Protein AF-Q5C6K2-F1 (afdb_monomer)

Radius of gyration: 23.29 Å; Cα contacts (8 Å, |Δi|>4): 365; chains: 1; bounding box: 68×38×74 Å

Nearest PDB structures (foldseek):
  4k17-assembly1_A  TM=5.314E-01  e=1.870E-02  Mus musculus
  5umr-assembly1_A  TM=5.131E-01  e=3.426E-01  Homo sapiens
  2roz-assembly1_B  TM=4.318E-01  e=4.366E-01  Mus musculus
  2ysz-assembly1_A  TM=3.540E-01  e=9.597E-01  Mus musculus
  6h16-assembly1_A  TM=3.133E-01  e=2.688E+00  Homo sapiens

Foldseek 3Di:
DPPPPVVVVPPPPDPDPPDPPPQDFAQDPDPQGRFTDGPVQCAGLAPRDRPDPPDDDDDDDDDDDDDDDDDDDDDPPPDDDPDALKAFFAWSWKDQQQQDIWGFRPGTWIDHLFWTWTWTAAPNDTFIDIQGLVQFQEWEADQVQQKIKGQGDPVVLVVVCVRRVGDSVCSVVGRITMIGTDDDPDPNRRDALVSCVSSQVSNVVNHYYHHHDHPVNVQVSCVSSVHDHRPPDD

Organism: Schistosoma japonicum (NCBI:txid6182)

Sequence (234 aa):
MMLREVQDALRRKSPNIHEEKNKRFWKCPQPNCHGFACPTDFRCTMCSKIIDFSDTSHKSSTKTDTITSSSNGTPSVKRSKIINNTHLVPLNIFSIGRSGIFDGRAEDCCITSSSISCKVKVEGVWTSVIIQSNNMEVLVFCETLQVVFVKPSSSFKSQLSESLKIKEFILPSIKWLILVFRESSTSDLYLTVNDLEGLASKVRENGSCDMHCSAEKAREILSSCGLRLPRAES

Structure (mmCIF, N/CA/C/O backbone):
data_AF-Q5C6K2-F1
#
_entry.id   AF-Q5C6K2-F1
#
loop_
_atom_site.group_PDB
_atom_site.id
_atom_site.type_symbol
_atom_site.label_atom_id
_atom_site.label_alt_id
_atom_site.label_comp_id
_atom_site.label_asym_id
_atom_site.label_entity_id
_atom_site.label_seq_id
_atom_site.pdbx_PDB_ins_code
_atom_site.Cartn_x
_atom_site.Cartn_y
_atom_site.Cartn_z
_atom_site.occupancy
_atom_site.B_iso_or_equiv
_atom_site.auth_seq_id
_atom_site.auth_comp_id
_atom_site.auth_asym_id
_atom_site.auth_atom_id
_atom_site.pdbx_PDB_model_num
ATOM 1 N N . MET A 1 1 ? -50.800 2.504 36.105 1.00 48.50 1 MET A N 1
ATOM 2 C CA . MET A 1 1 ? -50.304 3.118 34.855 1.00 48.50 1 MET A CA 1
ATOM 3 C C . MET A 1 1 ? -48.907 2.567 34.549 1.00 48.50 1 MET A C 1
ATOM 5 O O . MET A 1 1 ? -47.960 3.286 34.767 1.00 48.50 1 MET A O 1
ATOM 9 N N . MET A 1 2 ? -48.761 1.291 34.150 1.00 44.44 2 MET A N 1
ATOM 10 C CA . MET A 1 2 ? -47.475 0.690 33.694 1.00 44.44 2 MET A CA 1
ATOM 11 C C . MET A 1 2 ? -47.685 -0.629 32.901 1.00 44.44 2 MET A C 1
ATOM 13 O O . MET A 1 2 ? -46.860 -1.530 32.948 1.00 44.44 2 MET A O 1
ATOM 17 N N . LEU A 1 3 ? -48.815 -0.807 32.201 1.00 43.88 3 LEU A N 1
ATOM 18 C CA . LEU A 1 3 ? -49.070 -2.041 31.422 1.00 43.88 3 LEU A CA 1
ATOM 19 C C . LEU A 1 3 ? -49.612 -1.790 30.005 1.00 43.88 3 LEU A C 1
ATOM 21 O O . LEU A 1 3 ? -50.036 -2.724 29.335 1.00 43.88 3 LEU A O 1
ATOM 25 N N . ARG A 1 4 ? -49.583 -0.540 29.520 1.00 40.03 4 ARG A N 1
ATOM 26 C CA . ARG A 1 4 ? -49.998 -0.195 28.146 1.00 40.03 4 ARG A CA 1
ATOM 27 C C . ARG A 1 4 ? -48.845 0.111 27.188 1.00 40.03 4 ARG A C 1
ATOM 29 O O . ARG A 1 4 ? -49.070 0.114 25.989 1.00 40.03 4 ARG A O 1
ATOM 36 N N . GLU A 1 5 ? -47.620 0.279 27.680 1.00 44.19 5 GLU A N 1
ATOM 37 C CA . GLU A 1 5 ? -46.466 0.650 26.838 1.00 44.19 5 GLU A CA 1
ATOM 38 C C . GLU A 1 5 ? -45.675 -0.557 26.302 1.00 44.19 5 GLU A C 1
ATOM 40 O O . GLU A 1 5 ? -44.848 -0.407 25.410 1.00 44.19 5 GLU A O 1
ATOM 45 N N . VAL A 1 6 ? -45.966 -1.778 26.771 1.00 43.91 6 VAL A N 1
ATOM 46 C CA . VAL A 1 6 ? -45.268 -3.001 26.321 1.00 43.91 6 VAL A CA 1
ATOM 47 C C . VAL A 1 6 ? -45.979 -3.685 25.139 1.00 43.91 6 VAL A C 1
ATOM 49 O O . VAL A 1 6 ? -45.363 -4.449 24.401 1.00 43.91 6 VAL A O 1
ATOM 52 N N . GLN A 1 7 ? -47.260 -3.385 24.888 1.00 37.19 7 GLN A N 1
ATOM 53 C CA . GLN A 1 7 ? -48.016 -4.019 23.795 1.00 37.19 7 GLN A CA 1
ATOM 54 C C . GLN A 1 7 ? -47.922 -3.293 22.441 1.00 37.19 7 GLN A C 1
ATOM 56 O O . GLN A 1 7 ? -48.164 -3.926 21.412 1.00 37.19 7 GLN A O 1
ATOM 61 N N . ASP A 1 8 ? -47.481 -2.032 22.404 1.00 36.00 8 ASP A N 1
ATOM 62 C CA . ASP A 1 8 ? -47.274 -1.300 21.141 1.00 36.00 8 ASP A CA 1
ATOM 63 C C . ASP A 1 8 ? -45.909 -1.570 20.483 1.00 36.00 8 ASP A C 1
ATOM 65 O O . ASP A 1 8 ? -45.743 -1.347 19.281 1.00 36.00 8 ASP A O 1
ATOM 69 N N . ALA A 1 9 ? -44.951 -2.147 21.218 1.00 39.12 9 ALA A N 1
ATOM 70 C CA . ALA A 1 9 ? -43.660 -2.563 20.663 1.00 39.12 9 ALA A CA 1
ATOM 71 C C . ALA A 1 9 ? -43.734 -3.880 19.861 1.00 39.12 9 ALA A C 1
ATOM 73 O O . ALA A 1 9 ? -42.861 -4.145 19.039 1.00 39.12 9 ALA A O 1
ATOM 74 N N . LEU A 1 10 ? -44.789 -4.686 20.047 1.00 37.28 10 LEU A N 1
ATOM 75 C CA . LEU A 1 10 ? -44.961 -5.992 19.386 1.00 37.28 10 LEU A CA 1
ATOM 76 C C . LEU A 1 10 ? -45.938 -5.971 18.196 1.00 37.28 10 LEU A C 1
ATOM 78 O O . LEU A 1 10 ? -46.080 -6.977 17.504 1.00 37.28 10 LEU A O 1
ATOM 82 N N . ARG A 1 11 ? -46.606 -4.839 17.923 1.00 35.31 11 ARG A N 1
ATOM 83 C CA . ARG A 1 11 ? -47.543 -4.691 16.788 1.00 35.31 11 ARG A CA 1
ATOM 84 C C . ARG A 1 11 ? -47.005 -3.898 15.600 1.00 35.31 11 ARG A C 1
ATOM 86 O O . ARG A 1 11 ? -47.671 -3.842 14.564 1.00 35.31 11 ARG A O 1
ATOM 93 N N . ARG A 1 12 ? -45.793 -3.345 15.676 1.00 36.19 12 ARG A N 1
ATOM 94 C CA . ARG A 1 12 ? -45.112 -2.845 14.477 1.00 36.19 12 ARG A CA 1
ATOM 95 C C . ARG A 1 12 ? -44.500 -4.030 13.748 1.00 36.19 12 ARG A C 1
ATOM 97 O O . ARG A 1 12 ? -43.421 -4.496 14.093 1.00 36.19 12 ARG A O 1
ATOM 104 N N . LYS A 1 13 ? -45.256 -4.520 12.760 1.00 34.97 13 LYS A N 1
ATOM 105 C CA . LYS A 1 13 ? -44.784 -5.388 11.678 1.00 34.97 13 LYS A CA 1
ATOM 106 C C . LYS A 1 13 ? -43.327 -5.056 11.364 1.00 34.97 13 LYS A C 1
ATOM 108 O O . LYS A 1 13 ? -43.019 -3.934 10.967 1.00 34.97 13 LYS A O 1
ATOM 113 N N . SER A 1 14 ? -42.475 -6.050 11.566 1.00 33.06 14 SER A N 1
ATOM 114 C CA . SER A 1 14 ? -41.116 -6.131 11.054 1.00 33.06 14 SER A CA 1
ATOM 115 C C . SER A 1 14 ? -41.015 -5.466 9.677 1.00 33.06 14 SER A C 1
ATOM 117 O O . SER A 1 14 ? -41.665 -5.948 8.740 1.00 33.06 14 SER A O 1
ATOM 119 N N . PRO A 1 15 ? -40.218 -4.392 9.513 1.00 31.25 15 PRO A N 1
ATOM 120 C CA . PRO A 1 15 ? -39.744 -4.039 8.193 1.00 31.25 15 PRO A CA 1
ATOM 121 C C . PRO A 1 15 ? -38.912 -5.227 7.732 1.00 31.25 15 PRO A C 1
ATOM 123 O O . PRO A 1 15 ? -38.018 -5.696 8.438 1.00 31.25 15 PRO A O 1
ATOM 126 N N . ASN A 1 16 ? -39.316 -5.770 6.593 1.00 29.84 16 ASN A N 1
ATOM 127 C CA . ASN A 1 16 ? -38.671 -6.878 5.925 1.00 29.84 16 ASN A CA 1
ATOM 128 C C . ASN A 1 16 ? -37.144 -6.799 6.015 1.00 29.84 16 ASN A C 1
ATOM 130 O O . ASN A 1 16 ? -36.529 -5.767 5.751 1.00 29.84 16 ASN A O 1
ATOM 134 N N . ILE A 1 17 ? -36.563 -7.959 6.291 1.00 35.84 17 ILE A N 1
ATOM 135 C CA . ILE A 1 17 ? -35.198 -8.352 5.960 1.00 35.84 17 ILE A CA 1
ATOM 136 C C . ILE A 1 17 ? -35.011 -8.121 4.450 1.00 35.84 17 ILE A C 1
ATOM 138 O O . ILE A 1 17 ? -35.206 -9.049 3.681 1.00 35.84 17 ILE A O 1
ATOM 142 N N . HIS A 1 18 ? -34.771 -6.885 3.989 1.00 33.94 18 HIS A N 1
ATOM 143 C CA . HIS A 1 18 ? -34.485 -6.587 2.576 1.00 33.94 18 HIS A CA 1
ATOM 144 C C . HIS A 1 18 ? -33.954 -5.169 2.262 1.00 33.94 18 HIS A C 1
ATOM 146 O O . HIS A 1 18 ? -33.985 -4.776 1.099 1.00 33.94 18 HIS A O 1
ATOM 152 N N . GLU A 1 19 ? -33.399 -4.411 3.216 1.00 30.02 19 GLU A N 1
ATOM 153 C CA . GLU A 1 19 ? -32.890 -3.045 2.942 1.00 30.02 19 GLU A CA 1
ATOM 154 C C . GLU A 1 19 ? -31.367 -2.853 3.057 1.00 30.02 19 GLU A C 1
ATOM 156 O O . GLU A 1 19 ? -30.870 -1.733 3.031 1.00 30.02 19 GLU A O 1
ATOM 161 N N . GLU A 1 20 ? -30.586 -3.936 3.062 1.00 30.47 20 GLU A N 1
ATOM 162 C CA . GLU A 1 20 ? -29.110 -3.872 3.055 1.00 30.47 20 GLU A CA 1
ATOM 163 C C . GLU A 1 20 ? -28.487 -4.094 1.656 1.00 30.47 20 GLU A C 1
ATOM 165 O O . GLU A 1 20 ? -27.301 -4.386 1.520 1.00 30.47 20 GLU A O 1
ATOM 170 N N . LYS A 1 21 ? -29.279 -3.972 0.576 1.00 34.28 21 LYS A N 1
ATOM 171 C CA . LYS A 1 21 ? -28.858 -4.318 -0.802 1.00 34.28 21 LYS A CA 1
ATOM 172 C C . LYS A 1 21 ? -28.504 -3.153 -1.737 1.00 34.28 21 LYS A C 1
ATOM 174 O O . LYS A 1 21 ? -28.166 -3.414 -2.887 1.00 34.28 21 LYS A O 1
ATOM 179 N N . ASN A 1 22 ? -28.540 -1.890 -1.308 1.00 38.50 22 ASN A N 1
ATOM 180 C CA . ASN A 1 22 ? -28.445 -0.754 -2.247 1.00 38.50 22 ASN A CA 1
ATOM 181 C C . ASN A 1 22 ? -27.250 0.202 -2.067 1.00 38.50 22 ASN A C 1
ATOM 183 O O . ASN A 1 22 ? -27.300 1.333 -2.542 1.00 38.50 22 ASN A O 1
ATOM 187 N N . LYS A 1 23 ? -26.110 -0.248 -1.526 1.00 45.28 23 LYS A N 1
ATOM 188 C CA . LYS A 1 23 ? -24.823 0.345 -1.945 1.00 45.28 23 LYS A CA 1
ATOM 189 C C . LYS A 1 23 ? -24.436 -0.318 -3.269 1.00 45.28 23 LYS A C 1
ATOM 191 O O . LYS A 1 23 ? -23.706 -1.303 -3.275 1.00 45.28 23 LYS A O 1
ATOM 196 N N . ARG A 1 24 ? -25.023 0.144 -4.383 1.00 55.97 24 ARG A N 1
ATOM 197 C CA . ARG A 1 24 ? -24.775 -0.410 -5.728 1.00 55.97 24 ARG A CA 1
ATOM 198 C C . ARG A 1 24 ? -23.335 -0.113 -6.149 1.00 55.97 24 ARG A C 1
ATOM 200 O O . ARG A 1 24 ? -23.060 0.888 -6.798 1.00 55.97 24 ARG A O 1
ATOM 207 N N . PHE A 1 25 ? -22.410 -0.971 -5.743 1.00 57.44 25 PHE A N 1
ATOM 208 C CA . PHE A 1 25 ? -21.120 -1.088 -6.403 1.00 57.44 25 PHE A CA 1
ATOM 209 C C . PHE A 1 25 ? -21.364 -1.768 -7.746 1.00 57.44 25 PHE A C 1
ATOM 211 O O . PHE A 1 25 ? -21.931 -2.860 -7.807 1.00 57.44 25 PHE A O 1
ATOM 218 N N . TRP A 1 26 ? -20.974 -1.106 -8.827 1.00 61.97 26 TRP A N 1
ATOM 219 C CA . TRP A 1 26 ? -21.205 -1.611 -10.173 1.00 61.97 26 TRP A CA 1
ATOM 220 C C . TRP A 1 26 ? -19.983 -2.372 -10.636 1.00 61.97 26 TRP A C 1
ATOM 222 O O . TRP A 1 26 ? -18.908 -1.791 -10.737 1.00 61.97 26 TRP A O 1
ATOM 232 N N . LYS A 1 27 ? -20.122 -3.666 -10.918 1.00 67.06 27 LYS A N 1
ATOM 233 C CA . LYS A 1 27 ? -19.023 -4.443 -11.495 1.00 67.06 27 LYS A CA 1
ATOM 234 C C . LYS A 1 27 ? -18.651 -3.856 -12.859 1.00 67.06 27 LYS A C 1
ATOM 236 O O . LYS A 1 27 ? -19.531 -3.532 -13.653 1.00 67.06 27 LYS A O 1
ATOM 241 N N . CYS A 1 28 ? -17.356 -3.725 -13.128 1.00 71.94 28 CYS A N 1
ATOM 242 C CA . CYS A 1 28 ? -16.884 -3.251 -14.419 1.00 71.94 28 CYS A CA 1
ATOM 243 C C . CYS A 1 28 ? -17.344 -4.208 -15.535 1.00 71.94 28 CYS A C 1
ATOM 245 O O . CYS A 1 28 ? -17.094 -5.409 -15.427 1.00 71.94 28 CYS A O 1
ATOM 247 N N . PRO A 1 29 ? -17.990 -3.706 -16.604 1.00 62.72 29 PRO A N 1
ATOM 248 C CA . PRO A 1 29 ? -18.491 -4.542 -17.696 1.00 62.72 29 PRO A CA 1
ATOM 249 C C . PRO A 1 29 ? -17.387 -5.000 -18.660 1.00 62.72 29 PRO A C 1
ATOM 251 O O . PRO A 1 29 ? -17.647 -5.772 -19.577 1.00 62.72 29 PRO A O 1
ATOM 254 N N . GLN A 1 30 ? -16.156 -4.513 -18.489 1.00 66.81 30 GLN A N 1
ATOM 255 C CA . GLN A 1 30 ? -15.050 -4.847 -19.377 1.00 66.81 30 GLN A CA 1
ATOM 256 C C . GLN A 1 30 ? -14.629 -6.313 -19.190 1.00 66.81 30 GLN A C 1
ATOM 258 O O . GLN A 1 30 ? -14.460 -6.752 -18.045 1.00 66.81 30 GLN A O 1
ATOM 263 N N . PRO A 1 31 ? -14.412 -7.069 -20.282 1.00 48.91 31 PRO A N 1
ATOM 264 C CA . PRO A 1 31 ? -13.925 -8.439 -20.189 1.00 48.91 31 PRO A CA 1
ATOM 265 C C . PRO A 1 31 ? -12.596 -8.465 -19.425 1.00 48.91 31 PRO A C 1
ATOM 267 O O . PRO A 1 31 ? -11.749 -7.593 -19.595 1.00 48.91 31 PRO A O 1
ATOM 270 N N . ASN A 1 32 ? -12.442 -9.443 -18.530 1.00 57.38 32 ASN A N 1
ATOM 271 C CA . ASN A 1 32 ? -11.284 -9.610 -17.638 1.00 57.38 32 ASN A CA 1
ATOM 272 C C . ASN A 1 32 ? -11.045 -8.481 -16.610 1.00 57.38 32 ASN A C 1
ATOM 274 O O . ASN A 1 32 ? -10.075 -8.546 -15.849 1.00 57.38 32 ASN A O 1
ATOM 278 N N . CYS A 1 33 ? -11.945 -7.498 -16.495 1.00 50.41 33 CYS A N 1
ATOM 279 C CA . CYS A 1 33 ? -11.884 -6.479 -15.454 1.00 50.41 33 CYS A CA 1
ATOM 280 C C . CYS A 1 33 ? -12.723 -6.879 -14.233 1.00 50.41 33 CYS A C 1
ATOM 282 O O . CYS A 1 33 ? -13.922 -7.131 -14.325 1.00 50.41 33 CYS A O 1
ATOM 284 N N . HIS A 1 34 ? -12.086 -6.901 -13.062 1.00 69.56 34 HIS A N 1
ATOM 285 C CA . HIS A 1 34 ? -12.744 -7.205 -11.784 1.00 69.56 34 HIS A CA 1
ATOM 286 C C . HIS A 1 34 ? -12.940 -5.961 -10.911 1.00 69.56 34 HIS A C 1
ATOM 288 O O . HIS A 1 34 ? -13.290 -6.076 -9.738 1.00 69.56 34 HIS A O 1
ATOM 294 N N . GLY A 1 35 ? -12.695 -4.775 -11.473 1.00 66.75 35 GLY A N 1
ATOM 295 C CA . GLY A 1 35 ? -12.940 -3.525 -10.773 1.00 66.75 35 GLY A CA 1
ATOM 296 C C . GLY A 1 35 ? -14.426 -3.251 -10.603 1.00 66.75 35 GLY A C 1
ATOM 297 O O . GLY A 1 35 ? -15.289 -3.901 -11.199 1.00 66.75 35 GLY A O 1
ATOM 298 N N . PHE A 1 36 ? -14.719 -2.263 -9.778 1.00 71.56 36 PHE A N 1
ATOM 299 C CA . PHE A 1 36 ? -16.070 -1.801 -9.518 1.00 71.56 36 PHE A CA 1
ATOM 300 C C . PHE A 1 36 ? -16.104 -0.281 -9.642 1.00 71.56 36 PHE A C 1
ATOM 302 O O . PHE A 1 36 ? -15.083 0.373 -9.460 1.00 71.56 36 PHE A O 1
ATOM 309 N N . ALA A 1 37 ? -17.250 0.294 -9.975 1.00 68.25 37 ALA A N 1
ATOM 310 C CA . ALA A 1 37 ? -17.465 1.726 -9.855 1.00 68.25 37 ALA A CA 1
ATOM 311 C C . ALA A 1 37 ? -18.327 2.015 -8.633 1.00 68.25 37 ALA A C 1
ATOM 313 O O . ALA A 1 37 ? -19.330 1.338 -8.373 1.00 68.25 37 ALA A O 1
ATOM 314 N N . CYS A 1 38 ? -17.937 3.056 -7.905 1.00 59.81 38 CYS A N 1
ATOM 315 C CA . CYS A 1 38 ? -18.810 3.685 -6.931 1.00 59.81 38 CYS A CA 1
ATOM 316 C C . CYS A 1 38 ? -19.846 4.566 -7.655 1.00 59.81 38 CYS A C 1
ATOM 318 O O . CYS A 1 38 ? -19.506 5.178 -8.673 1.00 59.81 38 CYS A O 1
ATOM 320 N N . PRO A 1 39 ? -21.071 4.703 -7.110 1.00 51.69 39 PRO A N 1
ATOM 321 C CA . PRO A 1 39 ? -22.139 5.523 -7.695 1.00 51.69 39 PRO A CA 1
ATOM 322 C C . PRO A 1 39 ? -21.762 6.983 -7.975 1.00 51.69 39 PRO A C 1
ATOM 324 O O . PRO A 1 39 ? -22.421 7.643 -8.763 1.00 51.69 39 PRO A O 1
ATOM 327 N N . THR A 1 40 ? -20.731 7.501 -7.308 1.00 55.00 40 THR A N 1
ATOM 328 C CA . THR A 1 40 ? -20.321 8.906 -7.394 1.00 55.00 40 THR A CA 1
ATOM 329 C C . THR A 1 40 ? -19.391 9.216 -8.559 1.00 55.00 40 THR A C 1
ATOM 331 O O . THR A 1 40 ? -19.281 10.378 -8.921 1.00 55.00 40 THR A O 1
ATOM 334 N N . ASP A 1 41 ? -18.690 8.217 -9.100 1.00 58.62 41 ASP A N 1
ATOM 335 C CA . ASP A 1 41 ? -17.559 8.461 -10.010 1.00 58.62 41 ASP A CA 1
ATOM 336 C C . ASP A 1 41 ? -17.725 7.754 -11.361 1.00 58.62 41 ASP A C 1
ATOM 338 O O . ASP A 1 41 ? -17.023 8.085 -12.312 1.00 58.62 41 ASP A O 1
ATOM 342 N N . PHE A 1 42 ? -18.625 6.759 -11.443 1.00 64.56 42 PHE A N 1
ATOM 343 C CA . PHE A 1 42 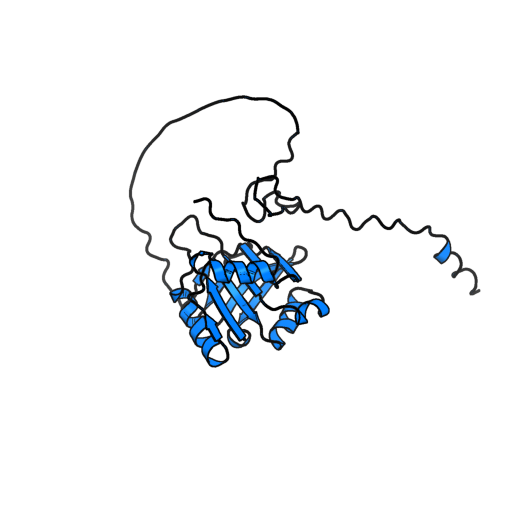? -18.898 5.889 -12.603 1.00 64.56 42 PHE A CA 1
ATOM 344 C C . PHE A 1 42 ? -17.660 5.286 -13.291 1.00 64.56 42 PHE A C 1
ATOM 346 O O . PHE A 1 42 ? -17.796 4.532 -14.241 1.00 64.56 42 PHE A O 1
ATOM 353 N N . ARG A 1 43 ? -16.446 5.535 -12.804 1.00 70.38 43 ARG A N 1
ATOM 354 C CA . ARG A 1 43 ? -15.197 4.987 -13.312 1.00 70.38 43 ARG A CA 1
ATOM 355 C C . ARG A 1 43 ? -14.848 3.734 -12.542 1.00 70.38 43 ARG A C 1
ATOM 357 O O . ARG A 1 43 ? -14.911 3.688 -11.314 1.00 70.38 43 ARG A O 1
ATOM 364 N N . CYS A 1 44 ? -14.455 2.714 -13.286 1.00 74.31 44 CYS A N 1
ATOM 365 C CA . CYS A 1 44 ? -13.912 1.501 -12.713 1.00 74.31 44 CYS A CA 1
ATOM 366 C C . CYS A 1 44 ? -12.663 1.823 -11.879 1.00 74.31 44 CYS A C 1
ATOM 368 O O . CYS A 1 44 ? -11.723 2.429 -12.388 1.00 74.31 44 CYS A O 1
ATOM 370 N N . THR A 1 45 ? -12.618 1.346 -10.635 1.00 68.38 45 THR A N 1
ATOM 371 C CA . THR A 1 45 ? -11.470 1.483 -9.719 1.00 68.38 45 THR A CA 1
ATOM 372 C C . THR A 1 45 ? -10.169 0.878 -10.246 1.00 68.38 45 THR A C 1
ATOM 374 O O . THR A 1 45 ? -9.099 1.188 -9.734 1.00 68.38 45 THR A O 1
ATOM 377 N N . MET A 1 46 ? -10.252 0.015 -11.262 1.00 66.38 46 MET A N 1
ATOM 378 C CA . MET A 1 46 ? -9.111 -0.749 -11.769 1.00 66.38 46 MET A CA 1
ATOM 379 C C . MET A 1 46 ? -8.654 -0.306 -13.156 1.00 66.38 46 MET A C 1
ATOM 381 O O . MET A 1 46 ? -7.460 -0.165 -13.376 1.00 66.38 46 MET A O 1
ATOM 385 N N . CYS A 1 47 ? -9.576 -0.094 -14.099 1.00 66.44 47 CYS A N 1
ATOM 386 C CA . CYS A 1 47 ? -9.221 0.297 -15.469 1.00 66.44 47 CYS A CA 1
ATOM 387 C C . CYS A 1 47 ? -9.527 1.763 -15.788 1.00 66.44 47 CYS A C 1
ATOM 389 O O . CYS A 1 47 ? -9.324 2.187 -16.921 1.00 66.44 47 CYS A O 1
ATOM 391 N N . SER A 1 48 ? -10.071 2.525 -14.832 1.00 62.62 48 SER A N 1
ATOM 392 C CA . SER A 1 48 ? -10.436 3.944 -14.971 1.00 62.62 48 SER A CA 1
ATOM 393 C C . SER A 1 48 ? -11.427 4.271 -16.102 1.00 62.62 48 SER A C 1
ATOM 395 O O . SER A 1 48 ? -11.776 5.442 -16.294 1.00 62.62 48 SER A O 1
ATOM 397 N N . LYS A 1 49 ? -11.921 3.251 -16.821 1.00 69.50 49 LYS A N 1
ATOM 398 C CA . LYS A 1 49 ? -12.959 3.375 -17.845 1.00 69.50 49 LYS A CA 1
ATOM 399 C C . LYS A 1 49 ? -14.286 3.727 -17.185 1.00 69.50 49 LYS A C 1
ATOM 401 O O . LYS A 1 49 ? -14.631 3.174 -16.136 1.00 69.50 49 LYS A O 1
ATOM 406 N N . ILE A 1 50 ? -15.010 4.646 -17.813 1.00 72.06 50 ILE A N 1
ATOM 407 C CA . ILE A 1 50 ? -16.362 5.028 -17.412 1.00 72.06 50 ILE A CA 1
ATOM 408 C C . ILE A 1 50 ? -17.289 3.842 -17.705 1.00 72.06 50 ILE A C 1
ATOM 410 O O . ILE A 1 50 ? -17.242 3.250 -18.782 1.00 72.06 50 ILE A O 1
ATOM 414 N N . ILE A 1 51 ? -18.085 3.462 -16.714 1.00 69.44 51 ILE A N 1
ATOM 415 C CA . ILE A 1 51 ? -19.177 2.507 -16.828 1.00 69.44 51 ILE A CA 1
ATOM 416 C C . ILE A 1 51 ? -20.378 3.310 -17.312 1.00 69.44 51 ILE A C 1
ATOM 418 O O . ILE A 1 51 ? -21.062 3.958 -16.521 1.00 69.44 51 ILE A O 1
ATOM 422 N N . ASP A 1 52 ? -20.565 3.318 -18.628 1.00 59.16 52 ASP A N 1
ATOM 423 C CA . ASP A 1 52 ? -21.713 3.949 -19.263 1.00 59.16 52 ASP A CA 1
ATOM 424 C C . ASP A 1 52 ? -22.930 3.018 -19.149 1.00 59.16 52 ASP A C 1
ATOM 426 O O . ASP A 1 52 ? -22.835 1.823 -19.437 1.00 59.16 52 ASP A O 1
ATOM 430 N N . PHE A 1 53 ? -24.054 3.554 -18.672 1.00 55.47 53 PHE A N 1
ATOM 431 C CA . PHE A 1 53 ? -25.319 2.821 -18.521 1.00 55.47 53 PHE A CA 1
ATOM 432 C C . PHE A 1 53 ? -26.319 3.150 -19.633 1.00 55.47 53 PHE A C 1
ATOM 434 O O . PHE A 1 53 ? -27.500 2.824 -19.516 1.00 55.47 53 PHE A O 1
ATOM 441 N N . SER A 1 54 ? -25.860 3.771 -20.717 1.00 40.09 54 SER A N 1
ATOM 442 C CA . SER A 1 54 ? -26.666 3.974 -21.913 1.00 40.09 54 SER A CA 1
ATOM 443 C C . SER A 1 54 ? -26.801 2.668 -22.715 1.00 40.09 54 SER A C 1
ATOM 445 O O . SER A 1 54 ? -25.940 2.265 -23.487 1.00 40.09 54 SER A O 1
ATOM 447 N N . ASP A 1 55 ? -27.924 2.002 -22.456 1.00 34.72 55 ASP A N 1
ATOM 448 C CA . ASP A 1 55 ? -28.694 1.126 -23.335 1.00 34.72 55 ASP A CA 1
ATOM 449 C C . ASP A 1 55 ? -28.023 -0.076 -24.022 1.00 34.72 55 ASP A C 1
ATOM 451 O O . ASP A 1 55 ? -27.329 -0.014 -25.035 1.00 34.72 55 ASP A O 1
ATOM 455 N N . THR A 1 56 ? -28.504 -1.241 -23.588 1.00 36.72 56 THR A N 1
ATOM 456 C CA . THR A 1 56 ? -29.039 -2.268 -24.483 1.00 36.72 56 THR A CA 1
ATOM 457 C C . THR A 1 56 ? -29.884 -1.656 -25.611 1.00 36.72 56 THR A C 1
ATOM 459 O O . THR A 1 56 ? -31.104 -1.578 -25.506 1.00 36.72 56 THR A O 1
ATOM 462 N N . SER A 1 57 ? -29.272 -1.259 -26.722 1.00 29.61 57 SER A N 1
ATOM 463 C CA . SER A 1 57 ? -29.933 -1.270 -28.027 1.00 29.61 57 SER A CA 1
ATOM 464 C C . SER A 1 57 ? -28.904 -1.275 -29.154 1.00 29.61 57 SER A C 1
ATOM 466 O O . SER A 1 57 ? -27.940 -0.517 -29.184 1.00 29.61 57 SER A O 1
ATOM 468 N N . HIS A 1 58 ? -29.107 -2.194 -30.091 1.00 32.72 58 HIS A N 1
ATOM 469 C CA . HIS A 1 58 ? -28.415 -2.230 -31.367 1.00 32.72 58 HIS A CA 1
ATOM 470 C C . HIS A 1 58 ? -28.450 -0.861 -32.063 1.00 32.72 58 HIS A C 1
ATOM 472 O O . HIS A 1 58 ? -29.540 -0.349 -32.316 1.00 32.72 58 HIS A O 1
ATOM 478 N N . LYS A 1 59 ? -27.290 -0.364 -32.511 1.00 29.22 59 LYS A N 1
ATOM 479 C CA . LYS A 1 59 ? -27.040 0.012 -33.917 1.00 29.22 59 LYS A CA 1
ATOM 480 C C . LYS A 1 59 ? -25.598 0.476 -34.141 1.00 29.22 59 LYS A C 1
ATOM 482 O O . LYS A 1 59 ? -25.043 1.288 -33.416 1.00 29.22 59 LYS A O 1
ATOM 487 N N . SER A 1 60 ? -25.032 -0.066 -35.209 1.00 34.81 60 SER A N 1
ATOM 488 C CA . SER A 1 60 ? -23.839 0.369 -35.927 1.00 34.81 60 SER A CA 1
ATOM 489 C C . SER A 1 60 ? -23.870 1.852 -36.324 1.00 34.81 60 SER A C 1
ATOM 491 O O . SER A 1 60 ? -24.868 2.283 -36.896 1.00 34.81 60 SER A O 1
ATOM 493 N N . SER A 1 61 ? -22.740 2.559 -36.217 1.00 28.67 61 SER A N 1
ATOM 494 C CA . SER A 1 61 ? -22.215 3.355 -37.340 1.00 28.67 61 SER A CA 1
ATOM 495 C C . SER A 1 61 ? -20.755 3.765 -37.124 1.00 28.67 61 SER A C 1
ATOM 497 O O . SER A 1 61 ? -20.411 4.427 -36.150 1.00 28.67 61 SER A O 1
ATOM 499 N N . THR A 1 62 ? -19.932 3.402 -38.099 1.00 34.34 62 THR A N 1
ATOM 500 C CA . THR A 1 62 ? -18.671 4.034 -38.505 1.00 34.34 62 THR A CA 1
ATOM 501 C C . THR A 1 62 ? -18.738 5.562 -38.553 1.00 34.34 62 THR A C 1
ATOM 503 O O . THR A 1 62 ? -19.691 6.098 -39.117 1.00 34.34 62 THR A O 1
ATOM 506 N N . LYS A 1 63 ? -17.658 6.231 -38.125 1.00 30.44 63 LYS A N 1
ATOM 507 C CA . LYS A 1 63 ? -17.040 7.352 -38.857 1.00 30.44 63 LYS A CA 1
ATOM 508 C C . LYS A 1 63 ? -15.610 7.618 -38.362 1.00 30.44 63 LYS A C 1
ATOM 510 O O . LYS A 1 63 ? -15.370 7.826 -37.179 1.00 30.44 63 LYS A O 1
ATOM 515 N N . THR A 1 64 ? -14.697 7.531 -39.320 1.00 32.47 64 THR A N 1
ATOM 516 C CA . THR A 1 64 ? -13.326 8.049 -39.369 1.00 32.47 64 THR A CA 1
ATOM 517 C C . THR A 1 64 ? -13.258 9.544 -39.063 1.00 32.47 64 THR A C 1
ATOM 519 O O . THR A 1 64 ? -14.193 10.257 -39.407 1.00 32.47 64 THR A O 1
ATOM 522 N N . ASP A 1 65 ? -12.131 10.008 -38.512 1.00 25.09 65 ASP A N 1
ATOM 523 C CA . ASP A 1 65 ? -11.296 11.005 -39.197 1.00 25.09 65 ASP A CA 1
ATOM 524 C C . ASP A 1 65 ? -9.861 11.036 -38.650 1.00 25.09 65 ASP A C 1
ATOM 526 O O . ASP A 1 65 ? -9.568 10.664 -37.515 1.00 25.09 65 ASP A O 1
ATOM 530 N N . THR A 1 66 ? -8.962 11.376 -39.565 1.00 26.33 66 THR A N 1
ATOM 531 C CA . THR A 1 66 ? -7.503 11.231 -39.557 1.00 26.33 66 THR A CA 1
ATOM 532 C C . THR A 1 66 ? -6.849 12.624 -39.508 1.00 26.33 66 THR A C 1
ATOM 534 O O . THR A 1 66 ? -7.519 13.609 -39.799 1.00 26.33 66 THR A O 1
ATOM 537 N N . ILE A 1 67 ? -5.520 12.649 -39.300 1.00 27.06 67 ILE A N 1
ATOM 538 C CA . ILE A 1 67 ? -4.512 13.674 -39.692 1.00 27.06 67 ILE A CA 1
ATOM 539 C C . ILE A 1 67 ? -4.075 14.632 -38.561 1.00 27.06 67 ILE A C 1
ATOM 541 O O . ILE A 1 67 ? -4.926 15.137 -37.845 1.00 27.06 67 ILE A O 1
ATOM 545 N N . THR A 1 68 ? -2.823 15.081 -38.361 1.00 25.81 68 THR A N 1
ATOM 546 C CA . THR A 1 68 ? -1.409 14.646 -38.522 1.00 25.81 68 THR A CA 1
ATOM 547 C C . THR A 1 68 ? -0.571 15.803 -37.917 1.00 25.81 68 THR A C 1
ATOM 549 O O . THR A 1 68 ? -0.976 16.958 -38.013 1.00 25.81 68 THR A O 1
ATOM 552 N N . SER A 1 69 ? 0.628 15.498 -37.398 1.00 26.81 69 SER A N 1
ATOM 553 C CA . SER A 1 69 ? 1.857 16.335 -37.353 1.00 26.81 69 SER A CA 1
ATOM 554 C C . SER A 1 69 ? 1.896 17.680 -36.602 1.00 26.81 69 SER A C 1
ATOM 556 O O . SER A 1 69 ? 1.271 18.649 -37.006 1.00 26.81 69 SER A O 1
ATOM 558 N N . SER A 1 70 ? 2.851 17.821 -35.672 1.00 24.53 70 SER A N 1
ATOM 559 C CA . SER A 1 70 ? 4.158 18.467 -35.940 1.00 24.53 70 SER A CA 1
ATOM 560 C C . SER A 1 70 ? 4.829 18.968 -34.654 1.00 24.53 70 SER A C 1
ATOM 562 O O . SER A 1 70 ? 4.193 19.499 -33.754 1.00 24.53 70 SER A O 1
ATOM 564 N N . SER A 1 71 ? 6.147 18.797 -34.622 1.00 31.03 71 SER A N 1
ATOM 565 C CA . SER A 1 71 ? 7.137 19.176 -33.615 1.00 31.03 71 SER A CA 1
ATOM 566 C C . SER A 1 71 ? 7.088 20.628 -33.130 1.00 31.03 71 SER A C 1
ATOM 568 O O . SER A 1 71 ? 6.798 21.524 -33.917 1.00 31.03 71 SER A O 1
ATOM 570 N N . ASN A 1 72 ? 7.570 20.864 -31.904 1.00 27.70 72 ASN A N 1
ATOM 571 C CA . ASN A 1 72 ? 8.721 21.747 -31.666 1.00 27.70 72 ASN A CA 1
ATOM 572 C C . ASN A 1 72 ? 9.294 21.537 -30.258 1.00 27.70 72 ASN A C 1
ATOM 574 O O . ASN A 1 72 ? 8.578 21.577 -29.261 1.00 27.70 72 ASN A O 1
ATOM 578 N N . GLY A 1 73 ? 10.601 21.274 -30.201 1.00 32.09 73 GLY A N 1
ATOM 579 C CA . GLY A 1 73 ? 11.341 21.066 -28.964 1.00 32.09 73 GLY A CA 1
ATOM 580 C C . GLY A 1 73 ? 11.502 22.345 -28.147 1.00 32.09 73 GLY A C 1
ATOM 581 O O . GLY A 1 73 ? 11.601 23.442 -28.687 1.00 32.09 73 GLY A O 1
ATOM 582 N N . THR A 1 74 ? 11.551 22.183 -26.830 1.00 30.66 74 THR A N 1
ATOM 583 C CA . THR A 1 74 ? 12.210 23.066 -25.852 1.00 30.66 74 THR A CA 1
ATOM 584 C C . THR A 1 74 ? 12.338 22.286 -24.530 1.00 30.66 74 THR A C 1
ATOM 586 O O . THR A 1 74 ? 11.682 21.259 -24.359 1.00 30.66 74 THR A O 1
ATOM 589 N N . PRO A 1 75 ? 13.306 22.642 -23.671 1.00 33.88 75 PRO A N 1
ATOM 590 C CA . PRO A 1 75 ? 14.207 21.684 -23.039 1.00 33.88 75 PRO A CA 1
ATOM 591 C C . PRO A 1 75 ? 13.603 20.952 -21.841 1.00 33.88 75 PRO A C 1
ATOM 593 O O . PRO A 1 75 ? 12.721 21.461 -21.156 1.00 33.88 75 PRO A O 1
ATOM 596 N N . SER A 1 76 ? 14.186 19.779 -21.570 1.00 38.12 76 SER A N 1
ATOM 597 C CA . SER A 1 76 ? 14.069 19.011 -20.328 1.00 38.12 76 SER A CA 1
ATOM 598 C C . SER A 1 76 ? 14.007 19.943 -19.115 1.00 38.12 76 SER A C 1
ATOM 600 O O . SER A 1 76 ? 15.009 20.537 -18.697 1.00 38.12 76 SER A O 1
ATOM 602 N N . VAL A 1 77 ? 12.804 20.082 -18.556 1.00 35.41 77 VAL A N 1
ATOM 603 C CA . VAL A 1 77 ? 12.616 20.660 -17.232 1.00 35.41 77 VAL A CA 1
ATOM 604 C C . VAL A 1 77 ? 13.188 19.634 -16.270 1.00 35.41 77 VAL A C 1
ATOM 606 O O . VAL A 1 77 ? 12.582 18.611 -15.970 1.00 35.41 77 VAL A O 1
ATOM 609 N N . LYS A 1 78 ? 14.437 19.899 -15.885 1.00 34.31 78 LYS A N 1
ATOM 610 C CA . LYS A 1 78 ? 15.199 19.203 -14.855 1.00 34.31 78 LYS A CA 1
ATOM 611 C C . LYS A 1 78 ? 14.268 18.767 -13.725 1.00 34.31 78 LYS A C 1
ATOM 613 O O . LYS A 1 78 ? 13.556 19.610 -13.177 1.00 34.31 78 LYS A O 1
ATOM 618 N N . ARG A 1 79 ? 14.350 17.472 -13.388 1.00 41.03 79 ARG A N 1
ATOM 619 C CA . ARG A 1 79 ? 13.913 16.836 -12.135 1.00 41.03 79 ARG A CA 1
ATOM 620 C C . ARG A 1 79 ? 13.677 17.896 -11.062 1.00 41.03 79 ARG A C 1
ATOM 622 O O . ARG A 1 79 ? 14.624 18.596 -10.684 1.00 41.03 79 ARG A O 1
ATOM 629 N N . SER A 1 80 ? 12.436 18.034 -10.601 1.00 36.91 80 SER A N 1
ATOM 630 C CA . SER A 1 80 ? 12.135 18.877 -9.450 1.00 36.91 80 SER A CA 1
ATOM 631 C C . SER A 1 80 ? 13.092 18.487 -8.329 1.00 36.91 80 SER A C 1
ATOM 633 O O . SER A 1 80 ? 13.138 17.334 -7.903 1.00 36.91 80 SER A O 1
ATOM 635 N N . LYS A 1 81 ? 13.930 19.458 -7.968 1.00 37.56 81 LYS A N 1
ATOM 636 C CA . LYS A 1 81 ? 14.966 19.433 -6.939 1.00 37.56 81 LYS A CA 1
ATOM 637 C C . LYS A 1 81 ? 14.578 18.481 -5.799 1.00 37.56 81 LYS A C 1
ATOM 639 O O . LYS A 1 81 ? 13.599 18.735 -5.104 1.00 37.56 81 LYS A O 1
ATOM 644 N N . ILE A 1 82 ? 15.365 17.420 -5.605 1.00 45.16 82 ILE A N 1
ATOM 645 C CA . ILE A 1 82 ? 15.356 16.624 -4.375 1.00 45.16 82 ILE A CA 1
ATOM 646 C C . ILE A 1 82 ? 15.635 17.605 -3.239 1.00 45.16 82 ILE A C 1
ATOM 648 O O . ILE A 1 82 ? 16.746 18.117 -3.104 1.00 45.16 82 ILE A O 1
ATOM 652 N N . ILE A 1 83 ? 14.608 17.914 -2.462 1.00 41.62 83 ILE A N 1
ATOM 653 C CA . ILE A 1 83 ? 14.731 18.638 -1.207 1.00 41.62 83 ILE A CA 1
ATOM 654 C C . ILE A 1 83 ? 14.241 17.638 -0.161 1.00 41.62 83 ILE A C 1
ATOM 656 O O . ILE A 1 83 ? 13.056 17.331 -0.099 1.00 41.62 83 ILE A O 1
ATOM 660 N N . ASN A 1 84 ? 15.179 17.092 0.617 1.00 51.22 84 ASN A N 1
ATOM 661 C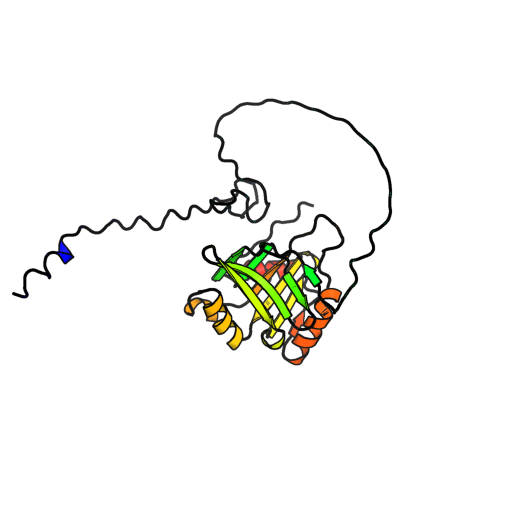 CA . ASN A 1 84 ? 14.937 16.270 1.811 1.00 51.22 84 ASN A CA 1
ATOM 662 C C . ASN A 1 84 ? 14.405 14.831 1.601 1.00 51.22 84 ASN A C 1
ATOM 664 O O . ASN A 1 84 ? 13.456 14.458 2.285 1.00 51.22 84 ASN A O 1
ATOM 668 N N . ASN A 1 85 ? 15.007 14.005 0.724 1.00 65.38 85 ASN A N 1
ATOM 669 C CA . ASN A 1 85 ? 14.731 12.546 0.621 1.00 65.38 85 ASN A CA 1
ATOM 670 C C . ASN A 1 85 ? 13.233 12.178 0.694 1.00 65.38 85 ASN A C 1
ATOM 672 O O . ASN A 1 85 ? 12.835 11.244 1.391 1.00 65.38 85 ASN A O 1
ATOM 676 N N . THR A 1 86 ? 12.404 12.991 0.044 1.00 82.94 86 THR A N 1
ATOM 677 C CA . THR A 1 86 ? 10.951 12.868 0.055 1.00 82.94 86 THR A CA 1
ATOM 678 C C . THR A 1 86 ? 10.493 12.590 -1.368 1.00 82.94 86 THR A C 1
ATOM 680 O O . THR A 1 86 ? 10.808 13.356 -2.279 1.00 82.94 86 THR A O 1
ATOM 683 N N . HIS A 1 87 ? 9.753 11.503 -1.550 1.00 86.50 87 HIS A N 1
ATOM 684 C CA . HIS A 1 87 ? 9.230 11.042 -2.829 1.00 86.50 87 HIS A CA 1
ATOM 685 C C . HIS A 1 87 ? 7.709 11.140 -2.795 1.00 86.50 87 HIS A C 1
ATOM 687 O O . HIS A 1 87 ? 7.062 10.548 -1.932 1.00 86.50 87 HIS A O 1
ATOM 693 N N . LEU A 1 88 ? 7.141 11.910 -3.719 1.00 88.81 88 LEU A N 1
ATOM 694 C CA . LEU A 1 88 ? 5.697 12.036 -3.883 1.00 88.81 88 LEU A CA 1
ATOM 695 C C . LEU A 1 88 ? 5.268 11.115 -5.018 1.00 88.81 88 LEU A C 1
ATOM 697 O O . LEU A 1 88 ? 5.737 11.269 -6.144 1.00 88.81 88 LEU A O 1
ATOM 701 N N . VAL A 1 89 ? 4.418 10.140 -4.706 1.00 88.75 89 VAL A N 1
ATOM 702 C CA . VAL A 1 89 ? 4.003 9.107 -5.656 1.00 88.75 89 VAL A CA 1
ATOM 703 C C . VAL A 1 89 ? 2.483 8.971 -5.650 1.00 88.75 89 VAL A C 1
ATOM 705 O O . VAL A 1 89 ? 1.885 8.776 -4.588 1.00 88.75 89 VAL A O 1
ATOM 708 N N . PRO A 1 90 ? 1.821 9.032 -6.815 1.00 88.19 90 PRO A N 1
ATOM 709 C CA . PRO A 1 90 ? 0.372 8.931 -6.887 1.00 88.19 90 PRO A CA 1
ATOM 710 C C . PRO A 1 90 ? -0.113 7.547 -6.433 1.00 88.19 90 PRO A C 1
ATOM 712 O O . PRO A 1 90 ? 0.158 6.529 -7.068 1.00 88.19 90 PRO A O 1
ATOM 715 N N . LEU A 1 91 ? -0.901 7.496 -5.358 1.00 90.31 91 LEU A N 1
ATOM 716 C CA . LEU A 1 91 ? -1.524 6.261 -4.874 1.00 90.31 91 LEU A CA 1
ATOM 717 C C . LEU A 1 91 ? -2.837 5.988 -5.625 1.00 90.31 91 LEU A C 1
ATOM 719 O O . LEU A 1 91 ? -3.561 6.924 -5.978 1.00 90.31 91 LEU A O 1
ATOM 723 N N . ASN A 1 92 ? -3.144 4.717 -5.897 1.00 87.81 92 ASN A N 1
ATOM 724 C CA . ASN A 1 92 ? -4.441 4.299 -6.436 1.00 87.81 92 ASN A CA 1
ATOM 725 C C . ASN A 1 92 ? -5.343 3.766 -5.320 1.00 87.81 92 ASN A C 1
ATOM 727 O O . ASN A 1 92 ? -6.431 4.280 -5.067 1.00 87.81 92 ASN A O 1
ATOM 731 N N . ILE A 1 93 ? -4.862 2.740 -4.622 1.00 90.12 93 ILE A N 1
ATOM 732 C CA . ILE A 1 93 ? -5.615 2.061 -3.573 1.00 90.12 93 ILE A CA 1
ATOM 733 C C . ILE A 1 93 ? -4.722 1.748 -2.383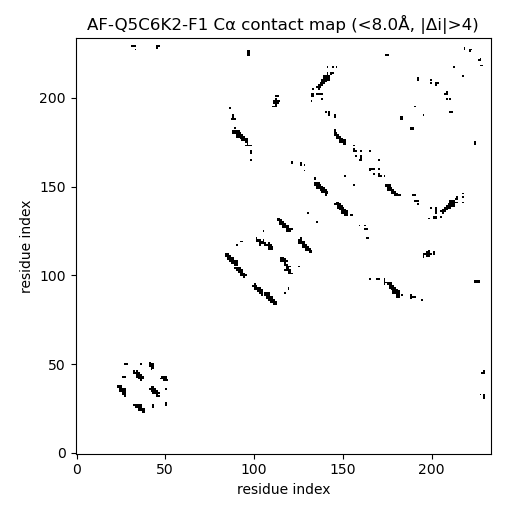 1.00 90.12 93 ILE A C 1
ATOM 735 O O . ILE A 1 93 ? -3.547 1.402 -2.524 1.00 90.12 93 ILE A O 1
ATOM 739 N N . PHE A 1 94 ? -5.337 1.823 -1.212 1.00 91.44 94 PHE A N 1
ATOM 740 C CA . PHE A 1 94 ? -4.797 1.320 0.036 1.00 91.44 94 PHE A CA 1
ATOM 741 C C . PHE A 1 94 ? -5.682 0.168 0.500 1.00 91.44 94 PHE A C 1
ATOM 743 O O . PHE A 1 94 ? -6.890 0.337 0.643 1.00 91.44 94 PHE A O 1
ATOM 750 N N . SER A 1 95 ? -5.115 -1.011 0.718 1.00 91.19 95 SER A N 1
ATOM 751 C CA . SER A 1 95 ? -5.869 -2.184 1.156 1.00 91.19 95 SER A CA 1
ATOM 752 C C . SER A 1 95 ? -5.322 -2.730 2.457 1.00 91.19 95 SER A C 1
ATOM 754 O O . SER A 1 95 ? -4.116 -2.786 2.677 1.00 91.19 95 SER A O 1
ATOM 756 N N . ILE A 1 96 ? -6.226 -3.212 3.298 1.00 89.44 96 ILE A N 1
ATOM 757 C CA . ILE A 1 96 ? -5.903 -3.822 4.582 1.00 89.44 96 ILE A CA 1
ATOM 758 C C . ILE A 1 96 ? -6.239 -5.308 4.496 1.00 89.44 96 ILE A C 1
ATOM 760 O O . ILE A 1 96 ? -7.246 -5.780 5.023 1.00 89.44 96 ILE A O 1
ATOM 764 N N . GLY A 1 97 ? -5.419 -6.066 3.770 1.00 81.25 97 GLY A N 1
ATOM 765 C CA . GLY A 1 97 ? -5.709 -7.462 3.445 1.00 81.25 97 GLY A CA 1
ATOM 766 C C . GLY A 1 97 ? -7.134 -7.631 2.898 1.00 81.25 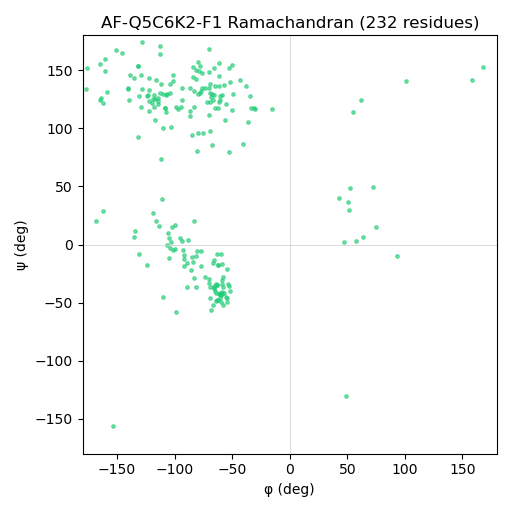97 GLY A C 1
ATOM 767 O O . GLY A 1 97 ? -7.565 -6.861 2.045 1.00 81.25 97 GLY A O 1
ATOM 768 N N . ARG A 1 98 ? -7.888 -8.587 3.457 1.00 76.12 98 ARG A N 1
ATOM 769 C CA . ARG A 1 98 ? -9.311 -8.825 3.131 1.00 76.12 98 ARG A CA 1
ATOM 770 C C . ARG A 1 98 ? -10.290 -7.881 3.844 1.00 76.12 98 ARG A C 1
ATOM 772 O O . ARG A 1 98 ? -11.488 -7.950 3.599 1.00 76.12 98 ARG A O 1
ATOM 779 N N . SER A 1 99 ? -9.790 -7.046 4.749 1.00 73.19 99 SER A N 1
ATOM 780 C CA . SER A 1 99 ? -10.584 -6.223 5.673 1.00 73.19 99 SER A CA 1
ATOM 781 C C . SER A 1 99 ? -11.256 -5.044 4.984 1.00 73.19 99 SER A C 1
ATOM 783 O O . SER A 1 99 ? -12.290 -4.570 5.444 1.00 73.19 99 SER A O 1
ATOM 785 N N . GLY A 1 100 ? -10.657 -4.550 3.901 1.00 80.94 100 GLY A N 1
ATOM 786 C CA . GLY A 1 100 ? -11.172 -3.402 3.173 1.00 80.94 100 GLY A CA 1
ATOM 787 C C . GLY A 1 100 ? -10.176 -2.854 2.162 1.00 80.94 100 GLY A C 1
ATOM 788 O O . GLY A 1 100 ? -8.962 -2.973 2.342 1.00 80.94 100 GLY A O 1
ATOM 789 N N . ILE A 1 101 ? -10.729 -2.241 1.118 1.00 87.12 101 ILE A N 1
ATOM 790 C CA . ILE A 1 101 ? -10.016 -1.495 0.083 1.00 87.12 101 ILE A CA 1
ATOM 791 C C . ILE A 1 101 ? -10.516 -0.057 0.159 1.00 87.12 101 ILE A C 1
ATOM 793 O O . ILE A 1 101 ? -11.724 0.184 0.126 1.00 87.12 101 ILE A O 1
ATOM 797 N N . PHE A 1 102 ? -9.588 0.882 0.243 1.00 89.31 102 PHE A N 1
ATOM 798 C CA . PHE A 1 102 ? -9.853 2.305 0.363 1.00 89.31 102 PHE A CA 1
ATOM 799 C C . PHE A 1 102 ? -9.319 3.034 -0.869 1.00 89.31 102 PHE A C 1
ATOM 801 O O . PHE A 1 102 ? -8.251 2.701 -1.392 1.00 89.31 102 PHE A O 1
ATOM 808 N N . ASP A 1 103 ? -10.072 4.033 -1.329 1.00 87.50 103 ASP A N 1
ATOM 809 C CA . ASP A 1 103 ? -9.627 4.924 -2.402 1.00 87.50 103 ASP A CA 1
ATOM 810 C C . ASP A 1 103 ? -8.490 5.801 -1.874 1.00 87.50 103 ASP A C 1
ATOM 812 O O . ASP A 1 103 ? -8.677 6.478 -0.864 1.00 87.50 103 ASP A O 1
ATOM 816 N N . GLY A 1 104 ? -7.326 5.758 -2.527 1.00 86.69 104 GLY A N 1
ATOM 817 C CA . GLY A 1 104 ? -6.127 6.508 -2.147 1.00 86.69 104 GLY A CA 1
ATOM 818 C C . GLY A 1 104 ? -5.839 7.722 -3.034 1.00 86.69 104 GLY A C 1
ATOM 819 O O . GLY A 1 104 ? -4.794 8.343 -2.887 1.00 86.69 104 GLY A O 1
ATOM 820 N N . ARG A 1 105 ? -6.725 8.062 -3.980 1.00 88.25 105 ARG A N 1
ATOM 821 C CA . ARG A 1 105 ? -6.451 9.043 -5.050 1.00 88.25 105 ARG A CA 1
ATOM 822 C C . ARG A 1 105 ? -6.661 10.512 -4.651 1.00 88.25 105 ARG A C 1
ATOM 824 O O . ARG A 1 105 ? -6.847 11.345 -5.533 1.00 88.25 105 ARG A O 1
ATOM 831 N N . ALA A 1 106 ? -6.664 10.845 -3.359 1.00 83.75 106 ALA A N 1
ATOM 832 C CA . ALA A 1 106 ? -6.827 12.232 -2.905 1.00 83.75 106 ALA A CA 1
ATOM 833 C C . ALA A 1 106 ? -5.627 13.110 -3.253 1.00 83.75 106 ALA A C 1
ATOM 835 O O . ALA A 1 106 ? -5.771 14.158 -3.873 1.00 83.75 106 ALA A O 1
ATOM 836 N N . GLU A 1 107 ? -4.456 12.683 -2.798 1.00 85.62 107 GLU A N 1
ATOM 837 C CA . GLU A 1 107 ? -3.190 13.391 -2.921 1.00 85.62 107 GLU A CA 1
ATOM 838 C C . GLU A 1 107 ? -2.067 12.370 -3.089 1.00 85.62 107 GLU A C 1
ATOM 840 O O . GLU A 1 107 ? -2.263 11.171 -2.858 1.00 85.62 107 GLU A O 1
ATOM 845 N N . ASP A 1 108 ? -0.901 12.841 -3.516 1.00 89.06 108 ASP A N 1
ATOM 846 C CA . ASP A 1 108 ? 0.250 11.966 -3.672 1.00 89.06 108 ASP A CA 1
ATOM 847 C C . ASP A 1 108 ? 0.684 11.411 -2.315 1.00 89.06 108 ASP A C 1
ATOM 849 O O . ASP A 1 108 ? 0.746 12.111 -1.302 1.00 89.06 108 ASP A O 1
ATOM 853 N N . CYS A 1 109 ? 0.988 10.118 -2.305 1.00 91.75 109 CYS A N 1
ATOM 854 C CA . CYS A 1 109 ? 1.582 9.465 -1.161 1.00 91.75 109 CYS A CA 1
ATOM 855 C C . CYS A 1 109 ? 3.005 9.990 -0.993 1.00 91.75 109 CYS A C 1
ATOM 857 O O . CYS A 1 109 ? 3.810 9.938 -1.922 1.00 91.75 109 CYS A O 1
ATOM 859 N N . CYS A 1 110 ? 3.321 10.467 0.201 1.00 92.19 110 CYS A N 1
ATOM 860 C CA . CYS A 1 110 ? 4.630 10.980 0.549 1.00 92.19 110 CYS A CA 1
ATOM 861 C C . CYS A 1 110 ? 5.439 9.883 1.246 1.00 92.19 110 CYS A C 1
ATOM 863 O O . CYS A 1 110 ? 5.069 9.394 2.318 1.00 92.19 110 CYS A O 1
ATOM 865 N N . ILE A 1 111 ? 6.530 9.481 0.605 1.00 93.31 111 ILE A N 1
ATOM 866 C CA . ILE A 1 111 ? 7.483 8.479 1.070 1.00 93.31 111 ILE A CA 1
ATOM 867 C C . ILE A 1 111 ? 8.752 9.208 1.496 1.00 93.31 111 ILE A C 1
ATOM 869 O O . ILE A 1 111 ? 9.304 10.017 0.758 1.00 93.31 111 ILE A O 1
ATOM 873 N N . THR A 1 112 ? 9.222 8.906 2.695 1.00 93.50 112 THR A N 1
ATOM 874 C CA . THR A 1 112 ? 10.445 9.463 3.279 1.00 93.50 112 THR A CA 1
ATOM 875 C C . THR A 1 112 ? 11.336 8.327 3.761 1.00 93.50 112 THR A C 1
ATOM 877 O O . THR A 1 112 ? 10.909 7.174 3.816 1.00 93.50 112 THR A O 1
ATOM 880 N N . SER A 1 113 ? 12.550 8.639 4.213 1.00 92.62 113 SER A N 1
ATOM 881 C CA . SER A 1 113 ? 13.444 7.643 4.820 1.00 92.62 113 SER A CA 1
ATOM 882 C C . SER A 1 113 ? 12.919 7.014 6.120 1.00 92.62 113 SER A C 1
ATOM 884 O O . SER A 1 113 ? 13.531 6.078 6.621 1.00 92.62 113 SER A O 1
ATOM 886 N N . SER A 1 114 ? 11.821 7.505 6.699 1.00 93.38 114 SER A N 1
ATOM 887 C CA . SER A 1 114 ? 11.287 7.014 7.978 1.00 93.38 114 SER A CA 1
ATOM 888 C C . SER A 1 114 ? 9.794 6.701 7.961 1.00 93.38 114 SER A C 1
ATOM 890 O O . SER A 1 114 ? 9.284 6.156 8.941 1.00 93.38 114 SER A O 1
ATOM 892 N N . SER A 1 115 ? 9.066 7.039 6.895 1.00 96.12 115 SER A N 1
ATOM 893 C CA . SER A 1 115 ? 7.624 6.808 6.841 1.00 96.12 115 SER A CA 1
ATOM 894 C C . SER A 1 115 ? 7.040 6.803 5.430 1.00 96.12 115 SER A C 1
ATOM 896 O O . SER A 1 115 ? 7.609 7.374 4.499 1.00 96.12 115 SER A O 1
ATOM 898 N N . ILE A 1 116 ? 5.860 6.195 5.312 1.00 96.19 116 ILE A N 1
ATOM 899 C CA . ILE A 1 116 ? 4.944 6.315 4.176 1.00 96.19 116 ILE A CA 1
ATOM 900 C C . ILE A 1 116 ? 3.680 7.007 4.682 1.00 96.19 116 ILE A C 1
ATOM 902 O O . ILE A 1 116 ? 3.075 6.551 5.653 1.00 96.19 116 ILE A O 1
ATOM 906 N N . SER A 1 117 ? 3.263 8.089 4.036 1.00 95.62 117 SER A N 1
ATOM 907 C CA . SER A 1 117 ? 2.076 8.858 4.414 1.00 95.62 117 SER A CA 1
ATOM 908 C C . SER A 1 117 ? 1.147 9.060 3.225 1.00 95.62 117 SER A C 1
ATOM 910 O O . SER A 1 117 ? 1.587 9.394 2.130 1.00 95.62 117 SER A O 1
ATOM 912 N N . CYS A 1 118 ? -0.146 8.831 3.424 1.00 95.12 118 CYS A N 1
ATOM 913 C CA . CYS A 1 118 ? -1.158 8.965 2.379 1.00 95.12 118 CYS A CA 1
ATOM 914 C C . CYS A 1 118 ? -2.513 9.356 2.973 1.00 95.12 118 CYS A C 1
ATOM 916 O O . CYS A 1 118 ? -2.722 9.263 4.185 1.00 95.12 118 CYS A O 1
ATOM 918 N N . LYS A 1 119 ? -3.454 9.759 2.116 1.00 94.19 119 LYS A N 1
ATOM 919 C CA . LYS A 1 119 ? -4.862 9.929 2.485 1.00 94.19 119 LYS A CA 1
ATOM 920 C C . LYS A 1 119 ? -5.726 8.895 1.798 1.00 94.19 119 LYS A C 1
ATOM 922 O O . LYS A 1 119 ? -5.566 8.625 0.610 1.00 94.19 119 LYS A O 1
ATOM 927 N N . VAL A 1 120 ? -6.676 8.357 2.552 1.00 93.50 120 VAL A N 1
ATOM 928 C CA . VAL A 1 120 ? -7.600 7.330 2.080 1.00 93.50 120 VAL A CA 1
ATOM 929 C C . VAL A 1 120 ? -9.039 7.713 2.390 1.00 93.50 120 VAL A C 1
ATOM 931 O O . VAL A 1 120 ? -9.318 8.356 3.402 1.00 93.50 120 VAL A O 1
ATOM 934 N N . LYS A 1 121 ? -9.973 7.343 1.516 1.00 91.88 121 LYS A N 1
ATOM 935 C CA . LYS A 1 121 ? -11.390 7.673 1.683 1.00 91.88 121 LYS A CA 1
ATOM 936 C C . LYS A 1 121 ? -12.096 6.622 2.538 1.00 91.88 121 LYS A C 1
ATOM 938 O O . LYS A 1 121 ? -12.269 5.484 2.104 1.00 91.88 121 LYS A O 1
ATOM 943 N N . VAL A 1 122 ? -12.566 7.025 3.714 1.00 89.50 122 VAL A N 1
ATOM 944 C CA . VAL A 1 122 ? -13.335 6.207 4.662 1.00 89.50 122 VAL A CA 1
ATOM 945 C C . VAL A 1 122 ? -14.713 6.832 4.838 1.00 89.50 122 VAL A C 1
ATOM 947 O O . VAL A 1 122 ? -14.825 7.977 5.259 1.00 89.50 122 VAL A O 1
ATOM 950 N N . GLU A 1 123 ? -15.775 6.106 4.482 1.00 86.81 123 GLU A N 1
ATOM 951 C CA . GLU A 1 123 ? -17.169 6.575 4.630 1.00 86.81 123 GLU A CA 1
ATOM 952 C C . GLU A 1 123 ? -17.443 7.975 4.032 1.00 86.81 123 GLU A C 1
ATOM 954 O O . GLU A 1 123 ? -18.318 8.703 4.486 1.00 86.81 123 GLU A O 1
ATOM 959 N N . GLY A 1 124 ? -16.701 8.357 2.988 1.00 84.94 124 GLY A N 1
ATOM 960 C CA . GLY A 1 124 ? -16.829 9.664 2.335 1.00 84.94 124 GLY A CA 1
ATOM 961 C C . GLY A 1 124 ? -15.879 10.748 2.853 1.00 84.94 124 GLY A C 1
ATOM 962 O O . GLY A 1 124 ? -15.751 11.774 2.191 1.00 84.94 124 GLY A O 1
ATOM 963 N N . VAL A 1 125 ? -15.168 10.506 3.955 1.00 89.69 125 VAL A N 1
ATOM 964 C CA . VAL A 1 125 ? -14.191 11.426 4.555 1.00 89.69 125 VAL A CA 1
ATOM 965 C C . VAL A 1 125 ? -12.771 10.997 4.186 1.00 89.69 125 VAL A C 1
ATOM 967 O O . VAL A 1 125 ? -12.466 9.807 4.148 1.00 89.69 125 VAL A O 1
ATOM 970 N N . TRP A 1 126 ? -11.897 11.960 3.896 1.00 91.06 126 TRP A N 1
ATOM 971 C CA . TRP A 1 126 ? -10.476 11.695 3.670 1.00 91.06 126 TRP A CA 1
ATOM 972 C C . TRP A 1 126 ? -9.732 11.618 5.001 1.00 91.06 126 TRP A C 1
ATOM 974 O O . TRP A 1 126 ? -9.675 12.599 5.740 1.00 91.06 126 TRP A O 1
ATOM 984 N N . THR A 1 127 ? -9.141 10.461 5.278 1.00 93.62 127 THR A N 1
ATOM 985 C CA . THR A 1 127 ? -8.401 10.173 6.508 1.00 93.62 127 THR A CA 1
ATOM 986 C C . THR A 1 127 ? -6.922 9.997 6.196 1.00 93.62 127 THR A C 1
ATOM 988 O O . THR A 1 127 ? -6.562 9.233 5.300 1.00 93.62 127 THR A O 1
ATOM 991 N N . SER A 1 128 ? -6.060 10.680 6.949 1.00 94.12 128 SER A N 1
ATOM 992 C CA . SER A 1 128 ? -4.609 10.523 6.841 1.00 94.12 128 SER A CA 1
ATOM 993 C C . SER A 1 128 ? -4.141 9.229 7.505 1.00 94.12 128 SER A C 1
ATOM 995 O O . SER A 1 128 ? -4.520 8.925 8.633 1.00 94.12 128 SER A O 1
ATOM 997 N N . VAL A 1 129 ? -3.268 8.498 6.820 1.00 94.88 129 VAL A N 1
ATOM 998 C CA . VAL A 1 129 ? -2.587 7.301 7.317 1.00 94.88 129 VAL A CA 1
ATOM 999 C C . VAL A 1 129 ? -1.090 7.541 7.220 1.00 94.88 129 VAL A C 1
ATOM 1001 O O . VAL A 1 129 ? -0.576 7.828 6.141 1.00 94.88 129 VAL A O 1
ATOM 1004 N N . ILE A 1 130 ? -0.391 7.413 8.348 1.00 95.88 130 ILE A N 1
ATOM 1005 C CA . ILE A 1 130 ? 1.065 7.553 8.426 1.00 95.88 130 ILE A CA 1
ATOM 1006 C C . ILE A 1 130 ? 1.633 6.256 8.991 1.00 95.88 130 ILE A C 1
ATOM 1008 O O . ILE A 1 130 ? 1.376 5.896 10.138 1.00 95.88 130 ILE A O 1
ATOM 1012 N N . ILE A 1 131 ? 2.409 5.555 8.175 1.00 96.12 131 ILE A N 1
ATOM 1013 C CA . ILE A 1 131 ? 3.087 4.317 8.534 1.00 96.12 131 ILE A CA 1
ATOM 1014 C C . ILE A 1 131 ? 4.554 4.663 8.770 1.00 96.12 131 ILE A C 1
ATOM 1016 O O . ILE A 1 131 ? 5.314 4.861 7.825 1.00 96.12 131 ILE A O 1
ATOM 1020 N N . GLN A 1 132 ? 4.943 4.779 10.033 1.00 96.19 132 GLN A N 1
ATOM 1021 C CA . GLN A 1 132 ? 6.335 4.996 10.428 1.00 96.19 132 GLN A CA 1
ATOM 1022 C C . GLN A 1 132 ? 7.133 3.687 10.357 1.00 96.19 132 GLN A C 1
ATOM 1024 O O . GLN A 1 132 ? 6.562 2.609 10.504 1.00 96.19 132 GLN A O 1
ATOM 1029 N N . SER A 1 133 ? 8.449 3.759 10.153 1.00 95.31 133 SER A N 1
ATOM 1030 C CA . SER A 1 133 ? 9.319 2.580 10.020 1.00 95.31 133 SER A CA 1
ATOM 1031 C C . SER A 1 133 ? 9.275 1.653 11.241 1.00 95.31 133 SER A C 1
ATOM 1033 O O . SER A 1 133 ? 9.263 0.438 11.084 1.00 95.31 133 SER A O 1
ATOM 1035 N N . ASN A 1 134 ? 9.167 2.205 12.452 1.00 95.06 134 ASN A N 1
ATOM 1036 C CA . ASN A 1 134 ? 9.009 1.451 13.705 1.00 95.06 134 ASN A CA 1
ATOM 1037 C C . ASN A 1 134 ? 7.670 0.692 13.810 1.00 95.06 134 ASN A C 1
ATOM 1039 O O . ASN A 1 134 ? 7.533 -0.206 14.637 1.00 95.06 134 ASN A O 1
ATOM 1043 N N . ASN A 1 135 ? 6.694 1.033 12.969 1.00 95.19 135 ASN A N 1
ATOM 1044 C CA . ASN A 1 135 ? 5.405 0.356 12.875 1.00 95.19 135 ASN A CA 1
ATOM 1045 C C . ASN A 1 135 ? 5.393 -0.743 11.797 1.00 95.19 135 ASN A C 1
ATOM 1047 O O . ASN A 1 135 ? 4.350 -1.360 11.563 1.00 95.19 135 ASN A O 1
ATOM 1051 N N . MET A 1 136 ? 6.526 -0.999 11.133 1.00 95.88 136 MET A N 1
ATOM 1052 C CA . MET A 1 136 ? 6.670 -1.998 10.075 1.00 95.88 136 MET A CA 1
ATOM 1053 C C . MET A 1 136 ? 7.502 -3.185 10.573 1.00 95.88 136 MET A C 1
ATOM 1055 O O . MET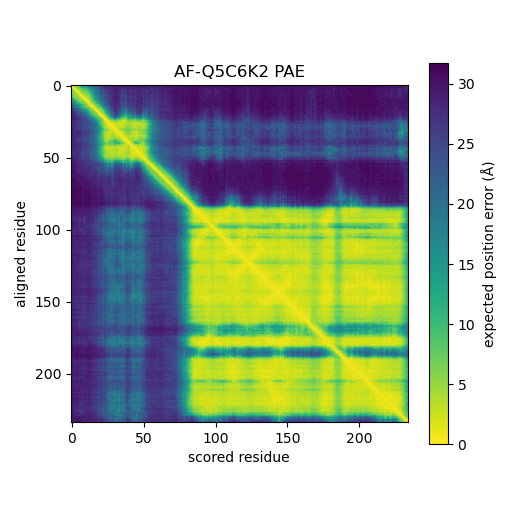 A 1 136 ? 8.682 -3.044 10.871 1.00 95.88 136 MET A O 1
ATOM 1059 N N . GLU A 1 137 ? 6.911 -4.378 10.611 1.00 95.88 137 GLU A N 1
ATOM 1060 C CA . GLU A 1 137 ? 7.655 -5.624 10.859 1.00 95.88 137 GLU A CA 1
ATOM 1061 C C . GLU A 1 137 ? 8.331 -6.130 9.579 1.00 95.88 137 GLU A C 1
ATOM 1063 O O . GLU A 1 137 ? 9.426 -6.696 9.602 1.00 95.88 137 GLU A O 1
ATOM 1068 N N . VAL A 1 138 ? 7.646 -5.961 8.444 1.00 96.81 138 VAL A N 1
ATOM 1069 C CA . VAL A 1 138 ? 8.122 -6.385 7.126 1.00 96.81 138 VAL A CA 1
ATOM 1070 C C . VAL A 1 138 ? 7.744 -5.332 6.097 1.00 96.81 138 VAL A C 1
ATOM 1072 O O . VAL A 1 138 ? 6.585 -4.918 6.050 1.00 96.81 138 VAL A O 1
ATOM 1075 N N . LEU A 1 139 ? 8.691 -4.955 5.243 1.00 97.88 139 LEU A N 1
ATOM 1076 C CA . LEU A 1 139 ? 8.461 -4.111 4.073 1.00 97.88 139 LEU A CA 1
ATOM 1077 C C . LEU A 1 139 ? 8.851 -4.879 2.806 1.00 97.88 139 LEU A C 1
ATOM 1079 O O . LEU A 1 139 ? 9.992 -5.302 2.649 1.00 97.88 139 LEU A O 1
ATOM 1083 N N . VAL A 1 140 ? 7.916 -5.060 1.884 1.00 97.75 140 VAL A N 1
ATOM 1084 C CA . VAL A 1 140 ? 8.164 -5.727 0.603 1.00 97.75 140 VAL A CA 1
ATOM 1085 C C . VAL A 1 140 ? 7.804 -4.770 -0.514 1.00 97.75 140 VAL A C 1
ATOM 1087 O O . VAL A 1 140 ? 6.723 -4.186 -0.493 1.00 97.75 140 VAL A O 1
ATOM 1090 N N . PHE A 1 141 ? 8.677 -4.635 -1.502 1.00 96.94 141 PHE A N 1
ATOM 1091 C CA . PHE A 1 141 ? 8.418 -3.813 -2.672 1.00 96.94 141 PHE A CA 1
ATOM 1092 C C . PHE A 1 141 ? 8.560 -4.631 -3.946 1.00 96.94 141 PHE A C 1
ATOM 1094 O O . PHE A 1 141 ? 9.566 -5.303 -4.161 1.00 96.94 141 PHE A O 1
ATOM 1101 N N . CYS A 1 142 ? 7.525 -4.576 -4.780 1.00 94.75 142 CYS A N 1
ATOM 1102 C CA . CYS A 1 142 ? 7.558 -5.095 -6.134 1.00 94.75 142 CYS A CA 1
ATOM 1103 C C . CYS A 1 142 ? 7.533 -3.919 -7.099 1.00 94.75 142 CYS A C 1
ATOM 1105 O O . CYS A 1 142 ? 6.468 -3.357 -7.368 1.00 94.75 142 CYS A O 1
ATOM 1107 N N . GLU A 1 143 ? 8.710 -3.583 -7.618 1.00 91.25 143 GLU A N 1
ATOM 1108 C CA . GLU A 1 143 ? 8.888 -2.481 -8.556 1.00 91.25 143 GLU A CA 1
ATOM 1109 C C . GLU A 1 143 ? 8.024 -2.691 -9.803 1.00 91.25 143 GLU A C 1
ATOM 1111 O O . GLU A 1 143 ? 7.158 -1.869 -10.077 1.00 91.25 143 GLU A O 1
ATOM 1116 N N . THR A 1 144 ? 8.113 -3.855 -10.457 1.00 89.38 144 THR A N 1
ATOM 1117 C CA . THR A 1 144 ? 7.367 -4.171 -11.691 1.00 89.38 144 THR A CA 1
ATOM 1118 C C . THR A 1 144 ? 5.858 -3.940 -11.596 1.00 89.38 144 THR A C 1
ATOM 1120 O O . THR A 1 144 ? 5.246 -3.556 -12.583 1.00 89.38 144 THR A O 1
ATOM 1123 N N . LEU A 1 145 ? 5.246 -4.204 -10.438 1.00 89.75 145 LEU A N 1
ATOM 1124 C CA . LEU A 1 145 ? 3.804 -4.019 -10.238 1.00 89.75 145 LEU A CA 1
ATOM 1125 C C . LEU A 1 145 ? 3.459 -2.709 -9.523 1.00 89.75 145 LEU A C 1
ATOM 1127 O O . LEU A 1 145 ? 2.277 -2.442 -9.315 1.00 89.75 145 LEU A O 1
ATOM 1131 N N . GLN A 1 146 ? 4.464 -1.937 -9.105 1.00 91.94 146 GLN A N 1
ATOM 1132 C CA . GLN A 1 146 ? 4.316 -0.726 -8.302 1.00 91.94 146 GLN A CA 1
ATOM 1133 C C . GLN A 1 146 ? 3.475 -0.965 -7.038 1.00 91.94 146 GLN A C 1
ATOM 1135 O O . GLN A 1 146 ? 2.535 -0.229 -6.728 1.00 91.94 146 GLN A O 1
ATOM 1140 N N . VAL A 1 147 ? 3.813 -2.026 -6.293 1.00 93.69 147 VAL A N 1
ATOM 1141 C CA . VAL A 1 147 ? 3.117 -2.393 -5.049 1.00 93.69 147 VAL A CA 1
ATOM 1142 C C . VAL A 1 147 ? 4.084 -2.462 -3.882 1.00 93.69 147 VAL A C 1
ATOM 1144 O O . VAL A 1 147 ? 5.078 -3.189 -3.928 1.00 93.69 147 VAL A O 1
ATOM 1147 N N . VAL A 1 148 ? 3.731 -1.771 -2.800 1.00 96.88 148 VAL A N 1
ATOM 1148 C CA . VAL A 1 148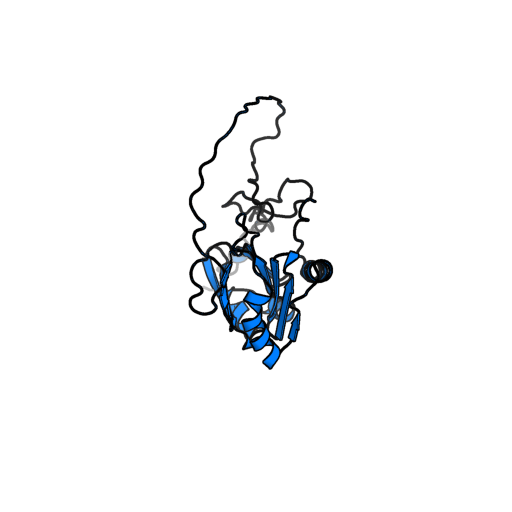 ? 4.368 -1.923 -1.491 1.00 96.88 148 VAL A CA 1
ATOM 1149 C C . VAL A 1 148 ? 3.454 -2.734 -0.579 1.00 96.88 148 VAL A C 1
ATOM 1151 O O . VAL A 1 148 ? 2.271 -2.428 -0.419 1.00 96.88 148 VAL A O 1
ATOM 1154 N N . PHE A 1 149 ? 4.017 -3.755 0.055 1.00 97.31 149 PHE A N 1
ATOM 1155 C CA . PHE A 1 149 ? 3.372 -4.528 1.105 1.00 97.31 149 PHE A CA 1
ATOM 1156 C C . PHE A 1 149 ? 4.054 -4.226 2.432 1.00 97.31 149 PHE A C 1
ATOM 1158 O O . PHE A 1 149 ? 5.272 -4.335 2.559 1.00 97.31 149 PHE A O 1
ATOM 1165 N N . VAL A 1 150 ? 3.261 -3.893 3.441 1.00 97.25 150 VAL A N 1
ATOM 1166 C CA . VAL A 1 150 ? 3.736 -3.673 4.804 1.00 97.25 150 VAL A CA 1
ATOM 1167 C C . VAL A 1 150 ? 3.058 -4.675 5.716 1.00 97.25 150 VAL A C 1
ATOM 1169 O O . VAL A 1 150 ? 1.831 -4.733 5.769 1.00 97.25 150 VAL A O 1
ATOM 1172 N N . LYS A 1 151 ? 3.834 -5.452 6.466 1.00 95.38 151 LYS A N 1
ATOM 1173 C CA . LYS A 1 151 ? 3.312 -6.182 7.620 1.00 95.38 151 LYS A CA 1
ATOM 1174 C C . LYS A 1 151 ? 3.370 -5.240 8.825 1.00 95.38 151 LYS A C 1
ATOM 1176 O O . LYS A 1 151 ? 4.474 -4.897 9.249 1.00 95.38 151 LYS A O 1
ATOM 1181 N N . PRO A 1 152 ? 2.223 -4.776 9.347 1.00 94.25 152 PRO A N 1
ATOM 1182 C CA . PRO A 1 152 ? 2.213 -3.801 10.428 1.00 94.25 152 PRO A CA 1
ATOM 1183 C C . PRO A 1 152 ? 2.482 -4.466 11.779 1.00 94.25 152 PRO A C 1
ATOM 1185 O O . PRO A 1 152 ? 2.056 -5.606 11.997 1.00 94.25 152 PRO A O 1
ATOM 1188 N N . SER A 1 153 ? 3.107 -3.724 12.693 1.00 92.31 153 SER A N 1
ATOM 1189 C CA . SER A 1 153 ? 3.248 -4.120 14.096 1.00 92.31 153 SER A CA 1
ATOM 1190 C C . SER A 1 153 ? 1.885 -4.270 14.778 1.00 92.31 153 SER A C 1
ATOM 1192 O O . SER A 1 153 ? 0.882 -3.675 14.367 1.00 92.31 153 SER A O 1
ATOM 1194 N N . SER A 1 154 ? 1.829 -5.066 15.846 1.00 88.25 154 SER A N 1
ATOM 1195 C CA . SER A 1 154 ? 0.602 -5.261 16.630 1.00 88.25 154 SER A CA 1
ATOM 1196 C C . SER A 1 154 ? 0.031 -3.949 17.180 1.00 88.25 154 SER A C 1
ATOM 1198 O O . SER A 1 154 ? -1.176 -3.737 17.092 1.00 88.25 154 SER A O 1
ATOM 1200 N N . SER A 1 155 ? 0.883 -3.048 17.676 1.00 87.94 155 SER A N 1
ATOM 1201 C CA . SER A 1 155 ? 0.478 -1.731 18.182 1.00 87.94 155 SER A CA 1
ATOM 1202 C C . SER A 1 155 ? -0.114 -0.846 17.086 1.00 87.94 155 SER A C 1
ATOM 1204 O O . SER A 1 155 ? -1.139 -0.196 17.298 1.00 87.94 155 SER A O 1
ATOM 1206 N N . PHE A 1 156 ? 0.484 -0.858 15.891 1.00 91.69 156 PHE A N 1
ATOM 1207 C CA . PHE A 1 156 ? 0.007 -0.050 14.775 1.00 91.69 156 PHE A CA 1
ATOM 1208 C C . PHE A 1 156 ? -1.330 -0.545 14.221 1.00 91.69 156 PHE A C 1
ATOM 1210 O O . PHE A 1 156 ? -2.160 0.266 13.818 1.00 91.69 156 PHE A O 1
ATOM 1217 N N . LYS A 1 157 ? -1.590 -1.860 14.250 1.00 90.25 157 LYS A N 1
ATOM 1218 C CA . LYS A 1 157 ? -2.900 -2.412 13.861 1.00 90.25 157 LYS A CA 1
ATOM 1219 C C . LYS A 1 157 ? -4.041 -1.771 14.654 1.00 90.25 157 LYS A C 1
ATOM 1221 O O . LYS A 1 157 ? -5.028 -1.371 14.043 1.00 90.25 157 LYS A O 1
ATOM 1226 N N . SER A 1 158 ? -3.894 -1.632 15.973 1.00 85.62 158 SER A N 1
ATOM 1227 C CA . SER A 1 158 ? -4.918 -1.017 16.829 1.00 85.62 158 SER A CA 1
ATOM 1228 C C . SER A 1 158 ? -5.153 0.455 16.478 1.00 85.62 158 SER A C 1
ATOM 1230 O O . SER A 1 158 ? -6.293 0.849 16.240 1.00 85.62 158 SER A O 1
ATOM 1232 N N . GLN A 1 159 ? -4.081 1.242 16.332 1.00 88.31 159 GLN A N 1
ATOM 1233 C CA . GLN A 1 159 ? -4.165 2.659 15.933 1.00 88.31 159 GLN A CA 1
ATOM 1234 C C . GLN A 1 159 ? -4.843 2.843 14.568 1.00 88.31 159 GLN A C 1
ATOM 1236 O O . GLN A 1 159 ? -5.656 3.750 14.364 1.00 88.31 159 GLN A O 1
ATOM 1241 N N . LEU A 1 160 ? -4.519 1.962 13.619 1.00 89.56 160 LEU A N 1
ATOM 1242 C CA . LEU A 1 160 ? -5.082 1.990 12.276 1.00 89.56 160 LEU A CA 1
ATOM 1243 C C . LEU A 1 160 ? -6.585 1.688 12.286 1.00 89.56 160 LEU A C 1
ATOM 1245 O O . LEU A 1 160 ? -7.337 2.299 11.529 1.00 89.56 160 LEU A O 1
ATOM 1249 N N . SER A 1 161 ? -7.031 0.775 13.151 1.00 86.75 161 SER A N 1
ATOM 1250 C CA . SER A 1 161 ? -8.452 0.451 13.305 1.00 86.75 161 SER A CA 1
ATOM 1251 C C . SER A 1 161 ? -9.282 1.631 13.741 1.00 86.75 161 SER A C 1
ATOM 1253 O O . SER A 1 161 ? -10.348 1.864 13.181 1.00 86.75 161 SER A O 1
ATOM 1255 N N . GLU A 1 162 ? -8.787 2.355 14.740 1.00 86.31 162 GLU A N 1
ATOM 1256 C CA . GLU A 1 162 ? -9.455 3.525 15.287 1.00 86.31 162 GLU A CA 1
ATOM 1257 C C . GLU A 1 162 ? -9.535 4.619 14.221 1.00 86.31 162 GLU A C 1
ATOM 1259 O O . GLU A 1 162 ? -10.617 5.118 13.911 1.00 86.31 162 GLU A O 1
ATOM 1264 N N . SER A 1 163 ? -8.405 4.894 13.563 1.00 86.75 163 SER A N 1
ATOM 1265 C CA . SER A 1 163 ? -8.300 5.924 12.524 1.00 86.75 163 SER A CA 1
ATOM 1266 C C . SER A 1 163 ? -9.217 5.650 11.329 1.00 86.75 163 SER A C 1
ATOM 1268 O O . SER A 1 163 ? -9.872 6.555 10.813 1.00 86.75 163 SER A O 1
ATOM 1270 N N . LEU A 1 164 ? -9.288 4.394 10.883 1.00 88.00 164 LEU A N 1
ATOM 1271 C CA . LEU A 1 164 ? -10.071 3.994 9.712 1.00 88.00 164 LEU A CA 1
ATOM 1272 C C . LEU A 1 164 ? -11.467 3.470 10.060 1.00 88.00 164 LEU A C 1
ATOM 1274 O O . LEU A 1 164 ? -12.171 2.997 9.168 1.00 88.00 164 LEU A O 1
ATOM 1278 N N . LYS A 1 165 ? -11.870 3.543 11.336 1.00 84.31 165 LYS A N 1
ATOM 1279 C CA . LYS A 1 165 ? -13.147 3.019 11.850 1.00 84.31 165 LYS A CA 1
ATOM 1280 C C . LYS A 1 165 ? -13.410 1.566 11.437 1.00 84.31 165 LYS A C 1
ATOM 1282 O O . LYS A 1 165 ? -14.539 1.167 11.149 1.00 84.31 165 LYS A O 1
ATOM 1287 N N . ILE A 1 166 ? -12.353 0.763 11.385 1.00 80.50 166 ILE A N 1
ATOM 1288 C CA . ILE A 1 166 ? -12.451 -0.666 11.093 1.00 80.50 166 ILE A CA 1
ATOM 1289 C C . ILE A 1 166 ? -12.828 -1.370 12.390 1.00 80.50 166 ILE A C 1
ATOM 1291 O O . ILE A 1 166 ? -12.381 -0.992 13.473 1.00 80.50 166 ILE A O 1
ATOM 1295 N N . LYS A 1 167 ? -13.675 -2.394 12.298 1.00 73.31 167 LYS A N 1
ATOM 1296 C CA . LYS A 1 167 ? -14.052 -3.172 13.478 1.00 73.31 167 LYS A CA 1
ATOM 1297 C C . LYS A 1 167 ? -12.835 -3.947 13.988 1.00 73.31 167 LYS A C 1
ATOM 1299 O O . LYS A 1 167 ? -12.213 -4.677 13.215 1.00 73.31 167 LYS A O 1
ATOM 1304 N N . GLU A 1 168 ? -12.545 -3.840 15.285 1.00 64.81 168 GLU A N 1
ATOM 1305 C CA . GLU A 1 168 ? -11.349 -4.436 15.900 1.00 64.81 168 GLU A CA 1
ATOM 1306 C C . GLU A 1 168 ? -11.205 -5.935 15.629 1.00 64.81 168 GLU A C 1
ATOM 1308 O O . GLU A 1 168 ? -10.093 -6.401 15.412 1.00 64.81 168 GLU A O 1
ATOM 1313 N N . PHE A 1 169 ? -12.303 -6.696 15.541 1.00 62.47 169 PHE A N 1
ATOM 1314 C CA . PHE A 1 169 ? -12.243 -8.139 15.264 1.00 62.47 169 PHE A CA 1
ATOM 1315 C C . PHE A 1 169 ? -11.631 -8.492 13.899 1.00 62.47 169 PHE A C 1
ATOM 1317 O O . PHE A 1 169 ? -11.241 -9.637 13.676 1.00 62.47 169 PHE A O 1
ATOM 1324 N N . ILE A 1 170 ? -11.545 -7.532 12.975 1.00 67.56 170 ILE A N 1
ATOM 1325 C CA . ILE A 1 170 ? -10.957 -7.743 11.654 1.00 67.56 170 ILE A CA 1
ATOM 1326 C C . ILE A 1 170 ? -9.423 -7.610 11.726 1.00 67.56 170 ILE A C 1
ATOM 1328 O O . ILE A 1 170 ? -8.704 -8.297 10.995 1.00 67.56 170 ILE A O 1
ATOM 1332 N N . LEU A 1 171 ? -8.892 -6.811 12.659 1.00 66.69 171 LEU A N 1
ATOM 1333 C CA . LEU A 1 171 ? -7.464 -6.490 12.728 1.00 66.69 171 LEU A CA 1
ATOM 1334 C C . LEU A 1 171 ? -6.519 -7.661 13.022 1.00 66.69 171 LEU A C 1
ATOM 1336 O O . LEU A 1 171 ? -5.446 -7.703 12.408 1.00 66.69 171 LEU A O 1
ATOM 1340 N N . PRO A 1 172 ? -6.850 -8.617 13.920 1.00 66.12 172 PRO A N 1
ATOM 1341 C CA . PRO A 1 172 ? -5.969 -9.746 14.208 1.00 66.12 172 PRO A CA 1
ATOM 1342 C C . PRO A 1 172 ? -5.652 -10.558 12.949 1.00 66.12 172 PRO A C 1
ATOM 1344 O O . PRO A 1 172 ? -4.569 -11.126 12.830 1.00 66.12 172 PRO A O 1
ATOM 1347 N N . SER A 1 173 ? -6.571 -10.554 11.976 1.00 70.88 173 SER A N 1
ATOM 1348 C CA . SER A 1 173 ? -6.424 -11.256 10.701 1.00 70.88 173 SER A CA 1
ATOM 1349 C C . SER A 1 173 ? -5.590 -10.503 9.654 1.00 70.88 173 SER A C 1
ATOM 1351 O O . SER A 1 173 ? -5.223 -11.084 8.629 1.00 70.88 173 SER A O 1
ATOM 1353 N N . ILE A 1 174 ? -5.248 -9.229 9.894 1.00 79.00 174 ILE A N 1
ATOM 1354 C CA . ILE A 1 174 ? -4.484 -8.418 8.941 1.00 79.00 174 ILE A CA 1
ATOM 1355 C C . ILE A 1 174 ? -3.051 -8.930 8.870 1.00 79.00 174 ILE A C 1
ATOM 1357 O O . ILE A 1 174 ? -2.254 -8.763 9.798 1.00 79.00 174 ILE A O 1
ATOM 1361 N N . LYS A 1 175 ? -2.714 -9.515 7.721 1.00 86.56 175 LYS A N 1
ATOM 1362 C CA . LYS A 1 175 ? -1.341 -9.901 7.387 1.00 86.56 175 LYS A CA 1
ATOM 1363 C C . LYS A 1 175 ? -0.575 -8.785 6.685 1.00 86.56 175 LYS A C 1
ATOM 1365 O O . LYS A 1 175 ? 0.606 -8.622 6.956 1.00 86.56 175 LYS A O 1
ATOM 1370 N N . TRP A 1 176 ? -1.248 -8.017 5.828 1.00 93.38 176 TRP A N 1
ATOM 1371 C CA . TRP A 1 176 ? -0.615 -7.021 4.968 1.00 93.38 176 TRP A CA 1
ATOM 1372 C C . TRP A 1 176 ? -1.461 -5.754 4.857 1.00 93.38 176 TRP A C 1
ATOM 1374 O O . TRP A 1 176 ? -2.667 -5.826 4.617 1.00 93.38 176 TRP A O 1
ATOM 1384 N N . LEU A 1 177 ? -0.809 -4.605 4.984 1.00 95.06 177 LEU A N 1
ATOM 1385 C CA . LEU A 1 177 ? -1.227 -3.351 4.372 1.00 95.06 177 LEU A CA 1
ATOM 1386 C C . LEU A 1 177 ? -0.626 -3.318 2.969 1.00 95.06 177 LEU A C 1
ATOM 1388 O O . LEU A 1 177 ? 0.535 -3.679 2.786 1.00 95.06 177 LEU A O 1
ATOM 1392 N N . ILE A 1 178 ? -1.415 -2.937 1.977 1.00 95.81 178 ILE A N 1
ATOM 1393 C CA . ILE A 1 178 ? -1.043 -3.030 0.568 1.00 95.81 178 ILE A CA 1
ATOM 1394 C C . ILE A 1 178 ? -1.288 -1.669 -0.064 1.00 95.81 178 ILE A C 1
ATOM 1396 O O . ILE A 1 178 ? -2.423 -1.194 -0.088 1.00 95.81 178 ILE A O 1
ATOM 1400 N N . LEU A 1 179 ? -0.224 -1.053 -0.567 1.00 95.94 179 LEU A N 1
ATOM 1401 C CA . LEU A 1 179 ? -0.257 0.216 -1.279 1.00 95.94 179 LEU A CA 1
ATOM 1402 C C . LEU A 1 179 ? 0.010 -0.061 -2.752 1.00 95.94 179 LEU A C 1
ATOM 1404 O O . LEU A 1 179 ? 1.076 -0.568 -3.099 1.00 95.94 179 LEU A O 1
ATOM 1408 N N . VAL A 1 180 ? -0.961 0.248 -3.607 1.00 92.75 180 VAL A N 1
ATOM 1409 C CA . VAL A 1 180 ? -0.815 0.114 -5.060 1.00 92.75 180 VAL A CA 1
ATOM 1410 C C . VAL A 1 180 ? -0.696 1.508 -5.646 1.00 92.75 180 VAL A C 1
ATOM 1412 O O . VAL A 1 180 ? -1.649 2.296 -5.585 1.00 92.75 180 VAL A O 1
ATOM 1415 N N . PHE A 1 181 ? 0.471 1.806 -6.198 1.00 90.12 181 PHE A N 1
ATOM 1416 C CA . PHE A 1 181 ? 0.753 3.088 -6.824 1.00 90.12 181 PHE A CA 1
ATOM 1417 C C . PHE A 1 181 ? 0.265 3.094 -8.270 1.00 90.12 181 PHE A C 1
ATOM 1419 O O . PHE A 1 181 ? 0.106 2.053 -8.910 1.00 90.12 181 PHE A O 1
ATOM 1426 N N . ARG A 1 182 ? -0.058 4.285 -8.767 1.00 81.56 182 ARG A N 1
ATOM 1427 C CA . ARG A 1 182 ? -0.456 4.477 -10.157 1.00 81.56 182 ARG A CA 1
ATOM 1428 C C . ARG A 1 182 ? 0.792 4.436 -11.024 1.00 81.56 182 ARG A C 1
ATOM 1430 O O . ARG A 1 182 ? 1.753 5.148 -10.749 1.00 81.56 182 ARG A O 1
ATOM 1437 N N . GLU A 1 183 ? 0.736 3.667 -12.106 1.00 66.88 183 GLU A N 1
ATOM 1438 C CA . GLU A 1 183 ? 1.654 3.888 -13.216 1.00 66.88 183 GLU A CA 1
ATOM 1439 C C . GLU A 1 183 ? 1.385 5.288 -13.766 1.00 66.88 183 GLU A C 1
ATOM 1441 O O . GLU A 1 183 ? 0.273 5.628 -14.180 1.00 66.88 183 GLU A O 1
ATOM 1446 N N . SER A 1 184 ? 2.401 6.135 -13.682 1.00 56.81 184 SER A N 1
ATOM 1447 C CA . SER A 1 184 ? 2.359 7.456 -14.274 1.00 56.81 184 SER A CA 1
ATOM 1448 C C . SER A 1 184 ? 2.482 7.334 -15.790 1.00 56.81 184 SER A C 1
ATOM 1450 O O . SER A 1 184 ? 3.358 6.634 -16.291 1.00 56.81 184 SER A O 1
ATOM 1452 N N . SER A 1 185 ? 1.644 8.058 -16.538 1.00 49.88 185 SER A N 1
ATOM 1453 C CA . SER A 1 185 ? 1.799 8.196 -17.993 1.00 49.88 185 SER A CA 1
ATOM 1454 C C . SER A 1 185 ? 3.070 8.960 -18.384 1.00 49.88 185 SER A C 1
ATOM 1456 O O . SER A 1 185 ? 3.448 8.971 -19.552 1.00 49.88 185 SER A O 1
ATOM 1458 N N . THR A 1 186 ? 3.717 9.624 -17.423 1.00 50.31 186 THR A N 1
ATOM 1459 C CA . THR A 1 186 ? 5.031 10.249 -17.574 1.00 50.31 186 THR A CA 1
ATOM 1460 C C . THR A 1 186 ? 6.075 9.433 -16.814 1.00 50.31 186 THR A C 1
ATOM 1462 O O . THR A 1 186 ? 5.909 9.134 -15.631 1.00 50.31 186 THR A O 1
ATOM 1465 N N . SER A 1 187 ? 7.169 9.080 -17.486 1.00 50.72 187 SER A N 1
ATOM 1466 C CA . SER A 1 187 ? 8.205 8.156 -16.999 1.00 50.72 187 SER A CA 1
ATOM 1467 C C . SER A 1 187 ? 8.910 8.575 -15.696 1.00 50.72 187 SER A C 1
ATOM 1469 O O . SER A 1 187 ? 9.669 7.790 -15.138 1.00 50.72 187 SER A O 1
ATOM 1471 N N . ASP A 1 188 ? 8.665 9.788 -15.198 1.00 56.78 188 ASP A N 1
ATOM 1472 C CA . ASP A 1 188 ? 9.424 10.410 -14.108 1.00 56.78 188 ASP A CA 1
ATOM 1473 C C . ASP A 1 188 ? 8.846 10.186 -12.696 1.00 56.78 188 ASP A C 1
ATOM 1475 O O . ASP A 1 188 ? 9.463 10.608 -11.720 1.00 56.78 188 ASP A O 1
ATOM 1479 N N . LEU A 1 189 ? 7.678 9.544 -12.560 1.00 64.75 189 LEU A N 1
ATOM 1480 C CA . LEU A 1 189 ? 6.976 9.363 -11.269 1.00 64.75 189 LEU A CA 1
ATOM 1481 C C . LEU A 1 189 ? 6.853 7.892 -10.836 1.00 64.75 189 LEU A C 1
ATOM 1483 O O . LEU A 1 189 ? 5.986 7.538 -10.038 1.00 64.75 189 LEU A O 1
ATOM 1487 N N . TYR A 1 190 ? 7.703 7.031 -11.387 1.00 78.62 190 TYR A N 1
ATOM 1488 C CA . TYR A 1 190 ? 7.765 5.617 -11.036 1.00 78.62 190 TYR A CA 1
ATOM 1489 C C . TYR A 1 190 ? 8.609 5.416 -9.774 1.00 78.62 190 TYR A C 1
ATOM 1491 O O . TYR A 1 190 ? 9.713 5.954 -9.679 1.00 78.62 190 TYR A O 1
ATOM 1499 N N . LEU A 1 191 ? 8.101 4.648 -8.809 1.00 86.62 191 LEU A N 1
ATOM 1500 C CA . LEU A 1 191 ? 8.833 4.339 -7.586 1.00 86.62 191 LEU A CA 1
ATOM 1501 C C . LEU A 1 191 ? 9.873 3.254 -7.875 1.00 86.62 191 LEU A C 1
ATOM 1503 O O . LEU A 1 191 ? 9.539 2.210 -8.434 1.00 86.62 191 LEU A O 1
ATOM 1507 N N . THR A 1 192 ? 11.115 3.480 -7.464 1.00 89.94 192 THR A N 1
ATOM 1508 C CA . THR A 1 192 ? 12.221 2.528 -7.618 1.00 89.94 192 THR A CA 1
ATOM 1509 C C . THR A 1 192 ? 12.695 2.005 -6.266 1.00 89.94 192 THR A C 1
ATOM 1511 O O . THR A 1 192 ? 12.434 2.606 -5.220 1.00 89.94 192 THR A O 1
ATOM 1514 N N . VAL A 1 193 ? 13.453 0.904 -6.270 1.00 90.50 193 VAL A N 1
ATOM 1515 C CA . VAL A 1 193 ? 14.114 0.402 -5.049 1.00 90.50 193 VAL A CA 1
ATOM 1516 C C . VAL A 1 193 ? 14.930 1.491 -4.345 1.00 90.50 193 VAL A C 1
ATOM 1518 O O . VAL A 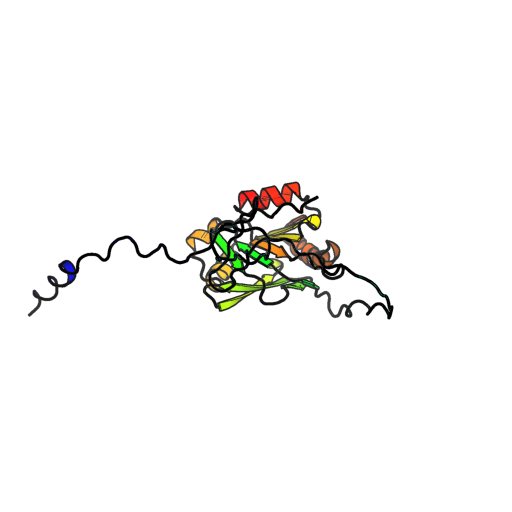1 193 ? 14.881 1.597 -3.121 1.00 90.50 193 VAL A O 1
ATOM 1521 N N . ASN A 1 194 ? 15.632 2.339 -5.102 1.00 87.38 194 ASN A N 1
ATOM 1522 C CA . ASN A 1 194 ? 16.478 3.393 -4.536 1.00 87.38 194 ASN A CA 1
ATOM 1523 C C . ASN A 1 194 ? 15.676 4.436 -3.746 1.00 87.38 194 ASN A C 1
ATOM 1525 O O . ASN A 1 194 ? 16.160 4.937 -2.733 1.00 87.38 194 ASN A O 1
ATOM 1529 N N . ASP A 1 195 ? 14.450 4.734 -4.177 1.00 88.81 195 ASP A N 1
ATOM 1530 C CA . ASP A 1 195 ? 13.574 5.700 -3.508 1.00 88.81 195 ASP A CA 1
ATOM 1531 C C . ASP A 1 195 ? 13.076 5.173 -2.151 1.00 88.81 195 ASP A C 1
ATOM 1533 O O . ASP A 1 195 ? 12.836 5.937 -1.215 1.00 88.81 195 ASP A O 1
ATOM 1537 N N . LEU A 1 196 ? 12.950 3.848 -2.018 1.00 92.75 196 LEU A N 1
ATOM 1538 C CA . LEU A 1 196 ? 12.546 3.182 -0.778 1.00 92.75 196 LEU A CA 1
ATOM 1539 C C . LEU A 1 196 ? 13.721 2.772 0.111 1.00 92.75 196 LEU A C 1
ATOM 1541 O O . LEU A 1 196 ? 13.501 2.437 1.274 1.00 92.75 196 LEU A O 1
ATOM 1545 N N . GLU A 1 197 ? 14.957 2.801 -0.382 1.00 91.44 197 GLU A N 1
ATOM 1546 C CA . GLU A 1 197 ? 16.099 2.213 0.324 1.00 91.44 197 GLU A CA 1
ATOM 1547 C C . GLU A 1 197 ? 16.376 2.892 1.674 1.00 91.44 197 GLU A C 1
ATOM 1549 O O . GLU A 1 197 ? 16.703 2.221 2.653 1.00 91.44 197 GLU A O 1
ATOM 1554 N N . GLY A 1 198 ? 16.157 4.208 1.774 1.00 90.25 198 GLY A N 1
ATOM 1555 C CA . GLY A 1 198 ? 16.260 4.927 3.048 1.00 90.25 198 GLY A CA 1
ATOM 1556 C C . GLY A 1 198 ? 15.281 4.396 4.101 1.00 90.25 198 GLY A C 1
ATOM 1557 O O . GLY A 1 198 ? 15.667 4.169 5.248 1.00 90.25 198 GLY A O 1
ATOM 1558 N N . LEU A 1 199 ? 14.037 4.140 3.691 1.00 94.81 199 LEU A N 1
ATOM 1559 C CA . LEU A 1 199 ? 13.006 3.550 4.542 1.00 94.81 199 LEU A CA 1
ATOM 1560 C C . LEU A 1 199 ? 13.312 2.088 4.865 1.00 94.81 199 LEU A C 1
ATOM 1562 O O . LEU A 1 199 ? 13.227 1.682 6.023 1.00 94.81 199 LEU A O 1
ATOM 1566 N N . ALA A 1 200 ? 13.693 1.302 3.858 1.00 94.56 200 ALA A N 1
ATOM 1567 C CA . ALA A 1 200 ? 14.032 -0.104 4.017 1.00 94.56 200 ALA A CA 1
ATOM 1568 C C . ALA A 1 200 ? 15.189 -0.283 5.006 1.00 94.56 200 ALA A C 1
ATOM 1570 O O . ALA A 1 200 ? 15.109 -1.124 5.894 1.00 94.56 200 ALA A O 1
ATOM 1571 N N . SER A 1 201 ? 16.222 0.560 4.924 1.00 93.88 201 SER A N 1
ATOM 1572 C CA . SER A 1 201 ? 17.334 0.577 5.879 1.00 93.88 201 SER A CA 1
ATOM 1573 C C . SER A 1 201 ? 16.847 0.748 7.321 1.00 93.88 201 SER A C 1
ATOM 1575 O O . SER A 1 201 ? 17.223 -0.034 8.192 1.00 93.88 201 SER A O 1
ATOM 1577 N N . LYS A 1 202 ? 15.913 1.678 7.564 1.00 93.75 202 LYS A N 1
ATOM 1578 C CA . LYS A 1 202 ? 15.308 1.882 8.889 1.00 93.75 202 LYS A CA 1
ATOM 1579 C C . LYS A 1 202 ? 14.459 0.706 9.358 1.00 93.75 202 LYS A C 1
ATOM 1581 O O . LYS A 1 202 ? 14.476 0.379 10.539 1.00 93.75 202 LYS A O 1
ATOM 1586 N N . VAL A 1 203 ? 13.720 0.060 8.461 1.00 95.50 203 VAL A N 1
ATOM 1587 C CA . VAL A 1 203 ? 12.923 -1.126 8.808 1.00 95.50 203 VAL A CA 1
ATOM 1588 C C . VAL A 1 203 ? 13.827 -2.322 9.125 1.00 95.50 203 VAL A C 1
ATOM 1590 O O . VAL A 1 203 ? 13.536 -3.061 10.060 1.00 95.50 203 VAL A O 1
ATOM 1593 N N . ARG A 1 204 ? 14.957 -2.492 8.424 1.00 94.94 204 ARG A N 1
ATOM 1594 C CA . ARG A 1 204 ? 15.935 -3.566 8.692 1.00 94.94 204 ARG A CA 1
ATOM 1595 C C . ARG A 1 204 ? 16.580 -3.477 10.081 1.00 94.94 204 ARG A C 1
ATOM 1597 O O . ARG A 1 204 ? 17.103 -4.484 10.541 1.00 94.94 204 ARG A O 1
ATOM 1604 N N . GLU A 1 205 ? 16.520 -2.329 10.763 1.00 92.25 205 GLU A N 1
ATOM 1605 C CA . GLU A 1 205 ? 17.006 -2.200 12.147 1.00 92.25 205 GLU A CA 1
ATOM 1606 C C . GLU A 1 205 ? 16.215 -3.092 13.125 1.00 92.25 205 GLU A C 1
ATOM 1608 O O . GLU A 1 205 ? 16.802 -3.625 14.060 1.00 92.25 205 GLU A O 1
ATOM 1613 N N . ASN A 1 206 ? 14.903 -3.280 12.911 1.00 88.62 206 ASN A N 1
ATOM 1614 C CA . ASN A 1 206 ? 14.015 -4.008 13.838 1.00 88.62 206 ASN A CA 1
ATOM 1615 C C . ASN A 1 206 ? 13.060 -5.003 13.149 1.00 88.62 206 ASN A C 1
ATOM 1617 O O . ASN A 1 206 ? 12.174 -5.572 13.787 1.00 88.62 206 ASN A O 1
ATOM 1621 N N . GLY A 1 207 ? 13.212 -5.201 11.845 1.00 92.25 207 GLY A N 1
ATOM 1622 C CA . GLY A 1 207 ? 12.305 -5.973 11.007 1.00 92.25 207 GLY A CA 1
ATOM 1623 C C . GLY A 1 207 ? 13.019 -6.550 9.791 1.00 92.25 207 GLY A C 1
ATOM 1624 O O . GLY A 1 207 ? 14.231 -6.752 9.787 1.00 92.25 207 GLY A O 1
ATOM 1625 N N . SER A 1 208 ? 12.261 -6.841 8.737 1.00 95.00 208 SER A N 1
ATOM 1626 C CA . SER A 1 208 ? 12.808 -7.415 7.502 1.00 95.00 208 SER A CA 1
ATOM 1627 C C . SER A 1 208 ? 12.326 -6.676 6.261 1.00 95.00 208 SER A C 1
ATOM 1629 O O . SER A 1 208 ? 11.265 -6.049 6.256 1.00 95.00 208 SER A O 1
ATOM 1631 N N . CYS A 1 209 ? 13.121 -6.726 5.194 1.00 96.06 209 CYS A N 1
ATOM 1632 C CA . CYS A 1 209 ? 12.781 -6.092 3.928 1.00 96.06 209 CYS A CA 1
ATOM 1633 C C . CYS A 1 209 ? 13.072 -7.006 2.743 1.00 96.06 209 CYS A C 1
ATOM 1635 O O . CYS A 1 209 ? 14.095 -7.685 2.723 1.00 96.06 209 CYS A O 1
ATOM 1637 N N . ASP A 1 210 ? 12.210 -6.948 1.733 1.00 95.88 210 ASP A N 1
ATOM 1638 C CA . ASP A 1 210 ? 12.425 -7.560 0.422 1.00 95.88 210 ASP A CA 1
ATOM 1639 C C . ASP A 1 210 ? 12.102 -6.537 -0.672 1.00 95.88 210 ASP A C 1
ATOM 1641 O O . ASP A 1 210 ? 10.945 -6.354 -1.054 1.00 95.88 210 ASP A O 1
ATOM 1645 N N . MET A 1 211 ? 13.128 -5.804 -1.115 1.00 94.62 211 MET A N 1
ATOM 1646 C CA . MET A 1 211 ? 12.983 -4.743 -2.121 1.00 94.62 211 MET A CA 1
ATOM 1647 C C . MET A 1 211 ? 13.032 -5.278 -3.559 1.00 94.62 211 MET A C 1
ATOM 1649 O O . MET A 1 211 ? 12.704 -4.558 -4.493 1.00 94.62 211 MET A O 1
ATOM 1653 N N . HIS A 1 212 ? 13.406 -6.545 -3.746 1.00 92.69 212 HIS A N 1
ATOM 1654 C CA . HIS A 1 212 ? 13.516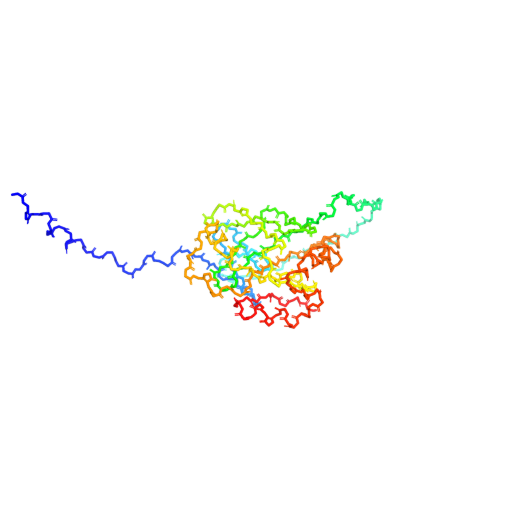 -7.188 -5.055 1.00 92.69 212 HIS A CA 1
ATOM 1655 C C . HIS A 1 212 ? 12.427 -8.254 -5.233 1.00 92.69 212 HIS A C 1
ATOM 1657 O O . HIS A 1 212 ? 12.664 -9.329 -5.789 1.00 92.69 212 HIS A O 1
ATOM 1663 N N . CYS A 1 213 ? 11.215 -7.967 -4.751 1.00 94.38 213 CYS A N 1
ATOM 1664 C CA . CYS A 1 213 ? 10.102 -8.902 -4.822 1.00 94.38 213 CYS A CA 1
ATOM 1665 C C . CYS A 1 213 ? 9.671 -9.118 -6.277 1.00 94.38 213 CYS A C 1
ATOM 1667 O O . CYS A 1 213 ? 9.308 -8.174 -6.987 1.00 94.38 213 CYS A O 1
ATOM 1669 N N . SER A 1 214 ? 9.663 -10.379 -6.713 1.00 93.88 214 SER A N 1
ATOM 1670 C CA . SER A 1 214 ? 9.210 -10.734 -8.055 1.00 93.88 214 SER A CA 1
ATOM 1671 C C . SER A 1 214 ? 7.714 -10.461 -8.233 1.00 93.88 214 SER A C 1
ATOM 1673 O O . SER A 1 214 ? 6.916 -10.559 -7.296 1.00 93.88 214 SER A O 1
ATOM 1675 N N . ALA A 1 215 ? 7.301 -10.182 -9.471 1.00 91.44 215 ALA A N 1
ATOM 1676 C CA . ALA A 1 215 ? 5.888 -9.999 -9.801 1.00 91.44 215 ALA A CA 1
ATOM 1677 C C . ALA A 1 215 ? 5.035 -11.240 -9.469 1.00 91.44 215 ALA A C 1
ATOM 1679 O O . ALA A 1 215 ? 3.855 -11.113 -9.147 1.00 91.44 215 ALA A O 1
ATOM 1680 N N . GLU A 1 216 ? 5.613 -12.442 -9.536 1.00 92.56 216 GLU A N 1
ATOM 1681 C CA . GLU A 1 216 ? 4.939 -13.686 -9.156 1.00 92.56 216 GLU A CA 1
ATOM 1682 C C . GLU A 1 216 ? 4.643 -13.731 -7.654 1.00 92.56 216 GLU A C 1
ATOM 1684 O O . GLU A 1 216 ? 3.482 -13.869 -7.264 1.00 92.56 216 GLU A O 1
ATOM 1689 N N . LYS A 1 217 ? 5.661 -13.496 -6.817 1.00 93.69 217 LYS A N 1
ATOM 1690 C CA . LYS A 1 217 ? 5.517 -13.450 -5.357 1.00 93.69 217 LYS A CA 1
ATOM 1691 C C . LYS A 1 217 ? 4.556 -12.345 -4.922 1.00 93.69 217 LYS A C 1
ATOM 1693 O O . LYS A 1 217 ? 3.687 -12.562 -4.081 1.00 93.69 217 LYS A O 1
ATOM 1698 N N . ALA A 1 218 ? 4.647 -11.167 -5.534 1.00 93.12 218 ALA A N 1
ATOM 1699 C CA . ALA A 1 218 ? 3.722 -10.071 -5.270 1.00 93.12 218 ALA A CA 1
ATOM 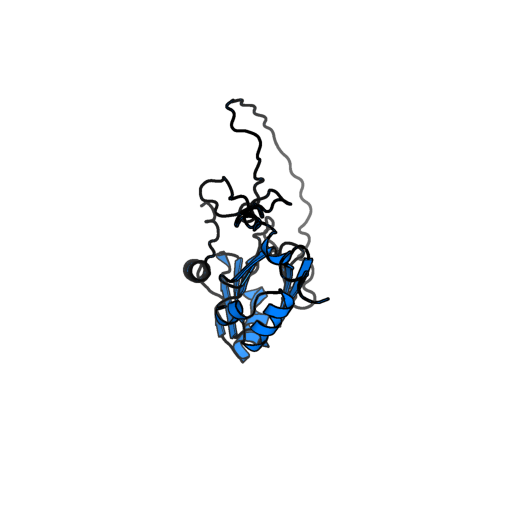1700 C C . ALA A 1 218 ? 2.266 -10.450 -5.598 1.00 93.12 218 ALA A C 1
ATOM 1702 O O . ALA A 1 218 ? 1.359 -10.172 -4.811 1.00 93.12 218 ALA A O 1
ATOM 1703 N N . ARG A 1 219 ? 2.023 -11.139 -6.722 1.00 91.25 219 ARG A N 1
ATOM 1704 C CA . ARG A 1 219 ? 0.688 -11.652 -7.080 1.00 91.25 219 ARG A CA 1
ATOM 1705 C C . ARG A 1 219 ? 0.195 -12.722 -6.115 1.00 91.25 219 ARG A C 1
ATOM 1707 O O . ARG A 1 219 ? -0.999 -12.746 -5.824 1.00 91.25 219 ARG A O 1
ATOM 1714 N N . GLU A 1 220 ? 1.075 -13.574 -5.605 1.00 92.38 220 GLU A N 1
ATOM 1715 C CA . GLU A 1 220 ? 0.731 -14.550 -4.570 1.00 92.38 220 GLU A CA 1
ATOM 1716 C C . GLU A 1 220 ? 0.265 -13.850 -3.284 1.00 92.38 220 GLU A C 1
ATOM 1718 O O . GLU A 1 220 ? -0.815 -14.156 -2.768 1.00 92.38 220 GLU A O 1
ATOM 1723 N N . ILE A 1 221 ? 1.013 -12.840 -2.818 1.00 92.00 221 ILE A N 1
ATOM 1724 C CA . ILE A 1 221 ? 0.645 -12.041 -1.640 1.00 92.00 221 ILE A CA 1
ATOM 1725 C C . ILE A 1 221 ? -0.710 -11.359 -1.860 1.00 92.00 221 ILE A C 1
ATOM 1727 O O . ILE A 1 221 ? -1.607 -11.498 -1.021 1.00 92.00 221 ILE A O 1
ATOM 1731 N N . LEU A 1 222 ? -0.896 -10.683 -2.999 1.00 89.81 222 LEU A N 1
ATOM 1732 C CA . LEU A 1 222 ? -2.166 -10.052 -3.375 1.00 89.81 222 LEU A CA 1
ATOM 1733 C C . LEU A 1 222 ? -3.321 -11.063 -3.348 1.00 89.81 222 LEU A C 1
ATOM 1735 O O . LEU A 1 222 ? -4.335 -10.821 -2.691 1.00 89.81 222 LEU A O 1
ATOM 1739 N N . SER A 1 223 ? -3.137 -12.224 -3.981 1.00 88.69 223 SER A N 1
ATOM 1740 C CA . SER A 1 223 ? -4.135 -13.297 -4.046 1.00 88.69 223 SER A CA 1
ATOM 1741 C C . SER A 1 223 ? -4.503 -13.819 -2.655 1.00 88.69 223 SER A C 1
ATOM 1743 O O . SER A 1 223 ? -5.685 -13.983 -2.342 1.00 88.69 223 SER A O 1
ATOM 1745 N N . SER A 1 224 ? -3.518 -13.993 -1.766 1.00 87.56 224 SER A N 1
ATOM 1746 C CA . SER A 1 224 ? -3.759 -14.405 -0.375 1.00 87.56 224 SER A CA 1
ATOM 1747 C C . SER A 1 224 ? -4.675 -13.417 0.368 1.00 87.56 224 SER A C 1
ATOM 1749 O O . SER A 1 224 ? -5.539 -13.815 1.160 1.00 87.56 224 SER A O 1
ATOM 1751 N N . CYS A 1 225 ? -4.555 -12.132 0.030 1.00 83.94 225 CYS A N 1
ATOM 1752 C CA . CYS A 1 225 ? -5.339 -11.021 0.558 1.00 83.94 225 CYS A CA 1
ATOM 1753 C C . CYS A 1 225 ? -6.644 -10.753 -0.208 1.00 83.94 225 CYS A C 1
ATOM 1755 O O . CYS A 1 225 ? -7.362 -9.826 0.147 1.00 83.94 225 CYS A O 1
ATOM 1757 N N . GLY A 1 226 ? -6.993 -11.576 -1.203 1.00 82.56 226 GLY A N 1
ATOM 1758 C CA . GLY A 1 226 ? -8.211 -11.410 -2.001 1.00 82.56 226 GLY A CA 1
ATOM 1759 C C . GLY A 1 226 ? -8.141 -10.269 -3.021 1.00 82.56 226 GLY A C 1
ATOM 1760 O O . GLY A 1 226 ? -9.174 -9.869 -3.551 1.00 82.56 226 GLY A O 1
ATOM 1761 N N . LEU A 1 227 ? -6.943 -9.757 -3.311 1.00 83.06 227 LEU A N 1
ATOM 1762 C CA . LEU A 1 227 ? -6.700 -8.726 -4.316 1.00 83.06 227 LEU A CA 1
ATOM 1763 C C . LEU A 1 227 ? -6.144 -9.342 -5.598 1.00 83.06 227 LEU A C 1
ATOM 1765 O O . LEU A 1 227 ? -5.368 -10.297 -5.574 1.00 83.06 227 LEU A O 1
ATOM 1769 N N . ARG A 1 228 ? -6.507 -8.761 -6.741 1.00 81.94 228 ARG A N 1
ATOM 1770 C CA . ARG A 1 228 ? -5.929 -9.089 -8.047 1.00 81.94 228 ARG A CA 1
ATOM 1771 C C . ARG A 1 228 ? -5.740 -7.808 -8.840 1.00 81.94 228 ARG A C 1
ATOM 1773 O O . ARG A 1 228 ? -6.701 -7.071 -9.036 1.00 81.94 228 ARG A O 1
ATOM 1780 N N . LEU A 1 229 ? -4.517 -7.560 -9.298 1.00 73.31 229 LEU A N 1
ATOM 1781 C CA . LEU A 1 229 ? -4.234 -6.483 -10.244 1.00 73.31 229 LEU A CA 1
ATOM 1782 C C . LEU A 1 229 ? -4.562 -6.943 -11.673 1.00 73.31 229 LEU A C 1
ATOM 1784 O O . LEU A 1 229 ? -4.468 -8.146 -11.949 1.00 73.31 229 LEU A O 1
ATOM 1788 N N . PRO A 1 230 ? -4.958 -6.035 -12.584 1.00 58.78 230 PRO A N 1
ATOM 1789 C CA . PRO A 1 230 ? -5.135 -6.382 -13.987 1.00 58.78 230 PRO A CA 1
ATOM 1790 C C . PRO A 1 230 ? -3.785 -6.856 -14.535 1.00 58.78 230 PRO A C 1
ATOM 1792 O O . PRO A 1 230 ? -2.738 -6.347 -14.132 1.00 58.78 230 PRO A O 1
ATOM 1795 N N . ARG A 1 231 ? -3.779 -7.834 -15.445 1.00 55.47 231 ARG A N 1
ATOM 1796 C CA . ARG A 1 231 ? -2.568 -8.070 -16.240 1.00 55.47 231 ARG A CA 1
ATOM 1797 C C . ARG A 1 231 ? -2.367 -6.830 -17.109 1.00 55.47 231 ARG A C 1
ATOM 1799 O O . ARG A 1 231 ? -3.321 -6.421 -17.766 1.00 55.47 231 ARG A O 1
ATOM 1806 N N . ALA A 1 232 ? -1.168 -6.251 -17.092 1.00 47.62 232 ALA A N 1
ATOM 1807 C CA . ALA A 1 232 ? -0.764 -5.350 -18.161 1.00 47.62 232 ALA A CA 1
ATOM 1808 C C . ALA A 1 232 ? -0.917 -6.135 -19.472 1.00 47.62 232 ALA A C 1
ATOM 1810 O O . ALA A 1 232 ? -0.394 -7.250 -19.583 1.00 47.62 232 ALA A O 1
ATOM 1811 N N . GLU A 1 233 ? -1.744 -5.632 -20.387 1.00 33.72 233 GLU A N 1
ATOM 1812 C CA . GLU A 1 233 ? -1.864 -6.218 -21.719 1.00 33.72 233 GLU A CA 1
ATOM 1813 C C . GLU A 1 233 ? -0.478 -6.131 -22.370 1.00 33.72 233 GLU A C 1
ATOM 1815 O O . GLU A 1 233 ? 0.164 -5.083 -22.332 1.00 33.72 233 GLU A O 1
ATOM 1820 N N . SER A 1 234 ? 0.021 -7.290 -22.804 1.00 31.47 234 SER A N 1
ATOM 1821 C CA . SER A 1 234 ? 1.339 -7.463 -23.427 1.00 31.47 234 SER A CA 1
ATOM 1822 C C . SER A 1 234 ? 1.290 -7.058 -24.890 1.00 31.47 234 SER A C 1
ATOM 1824 O O . SER A 1 234 ? 0.247 -7.348 -25.519 1.00 31.47 234 SER A O 1
#

Secondary structure (DSSP, 8-state):
--SSSSSSSSSS----S--S----PEEP-STT---EE-TTT-B-TTT--B-----S---------------------------SS-EEEEEEEEEEGGG-EEE-TTSEEEE-SSEEEEEEEETTEEEEEEEEGGGEEEEEEETTTTEEEEEE-HHHHHHHHHHTT--GGGGGG---EEEEEPPPSSGGG---HHHHHHHHHHHHTTSEEETT--HHHHHHHHHHTT--PPPPP-

Mean predicted aligned error: 16.38 Å

pLDDT: mean 71.49, std 23.85, range [24.53, 97.88]

Solvent-accessible surface area (backbone atoms only — not comparable to full-atom values): 14194 Å² total; per-residue (Å²): 144,88,79,72,76,71,63,64,72,75,68,63,74,76,80,70,97,75,82,89,76,75,83,61,64,39,71,36,88,52,86,94,45,85,26,37,15,52,86,89,69,37,28,18,76,67,78,64,47,71,64,79,84,82,64,100,65,94,77,90,78,90,80,86,89,82,91,80,89,82,89,81,91,78,77,87,78,68,74,80,74,87,69,79,70,59,46,73,35,49,31,46,36,39,27,41,31,78,75,44,76,27,52,13,68,80,47,56,24,41,35,34,47,52,33,44,33,39,35,31,46,49,100,87,43,79,40,82,47,74,48,42,31,92,38,32,44,30,43,35,28,18,52,92,70,38,33,42,38,32,25,61,28,77,72,44,46,55,55,49,24,64,72,62,70,46,63,69,87,53,49,84,73,52,63,34,39,37,40,34,43,46,84,51,97,51,88,84,47,66,75,46,60,76,76,44,42,53,24,45,56,52,17,48,75,81,33,41,66,39,62,82,40,46,66,66,61,50,49,51,55,33,47,78,28,75,43,82,78,77,77,80,86,127